Protein AF-B3JE08-F1 (afdb_monomer)

Structure (mmCIF, N/CA/C/O backbone):
data_AF-B3JE08-F1
#
_entry.id   AF-B3JE08-F1
#
loop_
_atom_site.group_PDB
_atom_site.id
_atom_site.type_symbol
_atom_site.label_atom_id
_atom_site.label_alt_id
_atom_site.label_comp_id
_atom_site.label_asym_id
_atom_site.label_entity_id
_atom_site.label_seq_id
_atom_site.pdbx_PDB_ins_code
_atom_site.Cartn_x
_atom_site.Cartn_y
_atom_site.Cartn_z
_atom_site.occupancy
_atom_site.B_iso_or_equiv
_atom_site.auth_seq_id
_atom_site.auth_comp_id
_atom_site.auth_asym_id
_atom_site.auth_atom_id
_atom_site.pdbx_PDB_model_num
ATOM 1 N N . MET A 1 1 ? 24.184 9.347 2.810 1.00 41.97 1 MET A N 1
ATOM 2 C CA . MET A 1 1 ? 23.285 8.239 2.435 1.00 41.97 1 MET A CA 1
ATOM 3 C C . MET A 1 1 ? 22.471 7.942 3.679 1.00 41.97 1 MET A C 1
ATOM 5 O O . MET A 1 1 ? 23.096 7.735 4.709 1.00 41.97 1 MET A O 1
ATOM 9 N N . ASP A 1 2 ? 21.144 8.067 3.636 1.00 42.28 2 ASP A N 1
ATOM 10 C CA . ASP A 1 2 ? 20.299 7.850 4.819 1.00 42.28 2 ASP A CA 1
ATOM 11 C C . ASP A 1 2 ? 19.953 6.361 4.929 1.00 42.28 2 ASP A C 1
ATOM 13 O O . ASP A 1 2 ? 19.146 5.825 4.166 1.00 42.28 2 ASP A O 1
ATOM 17 N N . THR A 1 3 ? 20.638 5.672 5.838 1.00 46.41 3 THR A N 1
ATOM 18 C CA . THR A 1 3 ? 20.451 4.247 6.131 1.00 46.41 3 THR A CA 1
ATOM 19 C C . THR A 1 3 ? 19.019 3.935 6.563 1.00 46.41 3 THR A C 1
ATOM 21 O O . THR A 1 3 ? 18.511 2.873 6.205 1.00 46.41 3 THR A O 1
ATOM 24 N N . GLY A 1 4 ? 18.327 4.880 7.212 1.00 44.69 4 GLY A N 1
ATOM 25 C CA . GLY A 1 4 ? 16.950 4.697 7.674 1.00 44.69 4 GLY A CA 1
ATOM 26 C C . GLY A 1 4 ? 15.935 4.551 6.538 1.00 44.69 4 GLY A C 1
ATOM 27 O O . GLY A 1 4 ? 14.997 3.762 6.627 1.00 44.69 4 GLY A O 1
ATOM 28 N N . PHE A 1 5 ? 16.131 5.249 5.418 1.00 45.28 5 PHE A N 1
ATOM 29 C CA . PHE A 1 5 ? 15.253 5.118 4.251 1.00 45.28 5 PHE A CA 1
ATOM 30 C C . PHE A 1 5 ? 15.488 3.793 3.506 1.00 45.28 5 PHE A C 1
ATOM 32 O O . PHE A 1 5 ? 14.533 3.126 3.103 1.00 45.28 5 PHE A O 1
ATOM 39 N N . ILE A 1 6 ? 16.747 3.353 3.394 1.00 47.94 6 ILE A N 1
ATOM 40 C CA . ILE A 1 6 ? 17.100 2.046 2.814 1.00 47.94 6 ILE A CA 1
ATOM 41 C C . ILE A 1 6 ? 16.519 0.906 3.659 1.00 47.94 6 ILE A C 1
ATOM 43 O O . ILE A 1 6 ? 15.912 -0.008 3.103 1.00 47.94 6 ILE A O 1
ATOM 47 N N . ASN A 1 7 ? 16.664 0.964 4.983 1.00 47.16 7 ASN A N 1
ATOM 48 C CA . ASN A 1 7 ? 16.146 -0.054 5.895 1.00 47.16 7 ASN A CA 1
ATOM 49 C C . ASN A 1 7 ? 14.619 -0.097 5.912 1.00 47.16 7 ASN A C 1
ATOM 51 O O . ASN A 1 7 ? 14.054 -1.187 5.893 1.00 47.16 7 ASN A O 1
ATOM 55 N N . ARG A 1 8 ? 13.934 1.053 5.843 1.00 52.28 8 ARG A N 1
ATOM 56 C CA . ARG A 1 8 ? 12.467 1.088 5.738 1.00 52.28 8 ARG A CA 1
ATOM 57 C C . ARG A 1 8 ? 11.973 0.488 4.434 1.00 52.28 8 ARG A C 1
ATOM 59 O O . ARG A 1 8 ? 11.095 -0.365 4.487 1.00 52.28 8 ARG A O 1
ATOM 66 N N . ILE A 1 9 ? 12.527 0.865 3.277 1.00 48.84 9 ILE A N 1
ATOM 67 C CA . ILE A 1 9 ? 12.059 0.265 2.020 1.00 48.84 9 ILE A CA 1
ATOM 68 C C . ILE A 1 9 ? 12.452 -1.215 1.941 1.00 48.84 9 ILE A C 1
ATOM 70 O O . ILE A 1 9 ? 11.643 -2.018 1.494 1.00 48.84 9 ILE A O 1
ATOM 74 N N . LYS A 1 10 ? 13.623 -1.625 2.450 1.00 47.03 10 LYS A N 1
ATOM 75 C CA . LYS A 1 10 ? 13.966 -3.053 2.581 1.00 47.03 10 LYS A CA 1
ATOM 76 C C . LYS A 1 10 ? 13.022 -3.790 3.530 1.00 47.03 10 LYS A C 1
ATOM 78 O O . LYS A 1 10 ? 12.635 -4.908 3.221 1.00 47.03 10 LYS A O 1
ATOM 83 N N . GLY A 1 11 ? 12.621 -3.174 4.640 1.00 49.12 11 GLY A N 1
ATOM 84 C CA . GLY A 1 11 ? 11.652 -3.715 5.592 1.00 49.12 11 GLY A CA 1
ATOM 85 C C . GLY A 1 11 ? 10.266 -3.870 4.972 1.00 49.12 11 GLY A C 1
ATOM 86 O O . GLY A 1 11 ? 9.673 -4.940 5.075 1.00 49.12 11 GLY A O 1
ATOM 87 N N . TYR A 1 12 ? 9.789 -2.858 4.241 1.00 49.38 12 TYR A N 1
ATOM 88 C CA . TYR A 1 12 ? 8.544 -2.936 3.477 1.00 49.38 12 TYR A CA 1
ATOM 89 C C . TYR A 1 12 ? 8.636 -3.974 2.360 1.00 49.38 12 TYR A C 1
ATOM 91 O O . TYR A 1 12 ? 7.750 -4.810 2.259 1.00 49.38 12 TYR A O 1
ATOM 99 N N . ALA A 1 13 ? 9.718 -3.996 1.579 1.00 47.34 13 ALA A N 1
ATOM 100 C CA . ALA A 1 13 ? 9.933 -4.975 0.519 1.00 47.34 13 ALA A CA 1
ATOM 101 C C . ALA A 1 13 ? 10.024 -6.406 1.071 1.00 47.34 13 ALA A C 1
ATOM 103 O O . ALA A 1 13 ? 9.422 -7.304 0.494 1.00 47.34 13 ALA A O 1
ATOM 104 N N . ALA A 1 14 ? 10.708 -6.629 2.197 1.00 43.19 14 ALA A N 1
ATOM 105 C CA . ALA A 1 14 ? 10.825 -7.934 2.847 1.00 43.19 14 ALA A CA 1
ATOM 106 C C . ALA A 1 14 ? 9.499 -8.395 3.469 1.00 43.19 14 ALA A C 1
ATOM 108 O O . ALA A 1 14 ? 9.119 -9.551 3.291 1.00 43.19 14 ALA A O 1
ATOM 109 N N . LEU A 1 15 ? 8.765 -7.498 4.137 1.00 41.91 15 LEU A N 1
ATOM 110 C CA . LEU A 1 15 ? 7.430 -7.780 4.668 1.00 41.91 15 LEU A CA 1
ATOM 111 C C . LEU A 1 15 ? 6.455 -8.105 3.529 1.00 41.91 15 LEU A C 1
ATOM 113 O O . LEU A 1 15 ? 5.719 -9.084 3.613 1.00 41.91 15 LEU A O 1
ATOM 117 N N . PHE A 1 16 ? 6.500 -7.348 2.431 1.00 47.03 16 PHE A N 1
ATOM 118 C CA . PHE A 1 16 ? 5.667 -7.599 1.258 1.00 47.03 16 PHE A CA 1
ATOM 119 C C . PHE A 1 16 ? 6.063 -8.915 0.578 1.00 47.03 16 PHE A C 1
ATOM 121 O O . PHE A 1 16 ? 5.202 -9.748 0.339 1.00 47.03 16 PHE A O 1
ATOM 128 N N . MET A 1 17 ? 7.354 -9.179 0.351 1.00 46.94 17 MET A N 1
ATOM 129 C CA . MET A 1 17 ? 7.841 -10.458 -0.192 1.00 46.94 17 MET A CA 1
ATOM 130 C C . MET A 1 17 ? 7.419 -11.658 0.676 1.00 46.94 17 MET A C 1
ATOM 132 O O . MET A 1 17 ? 7.023 -12.689 0.135 1.00 46.94 17 MET A O 1
ATOM 136 N N . ALA A 1 18 ? 7.447 -11.525 2.006 1.00 40.03 18 ALA A N 1
ATOM 137 C CA . ALA A 1 18 ? 7.040 -12.576 2.939 1.00 40.03 18 ALA A CA 1
ATOM 138 C C . ALA A 1 18 ? 5.517 -12.805 2.961 1.00 40.03 18 ALA A C 1
ATOM 140 O O . ALA A 1 18 ? 5.075 -13.954 2.961 1.00 40.03 18 ALA A O 1
ATOM 141 N N . VAL A 1 19 ? 4.710 -11.737 2.925 1.00 41.75 19 VAL A N 1
ATOM 142 C CA . VAL A 1 19 ? 3.241 -11.828 2.804 1.00 41.75 19 VAL A CA 1
ATOM 143 C C . VAL A 1 19 ? 2.843 -12.444 1.457 1.00 41.75 19 VAL A C 1
ATOM 145 O O . VAL A 1 19 ? 1.916 -13.249 1.395 1.00 41.75 19 VAL A O 1
ATOM 148 N N . MET A 1 20 ? 3.583 -12.131 0.392 1.00 46.81 20 MET A N 1
ATOM 149 C CA . MET A 1 20 ? 3.363 -12.659 -0.956 1.00 46.81 20 MET A CA 1
ATOM 150 C C . MET A 1 20 ? 3.728 -14.147 -1.091 1.00 46.81 20 MET A C 1
ATOM 152 O O . MET A 1 20 ? 3.051 -14.869 -1.815 1.00 46.81 20 MET A O 1
ATOM 156 N N . ALA A 1 21 ? 4.739 -14.638 -0.365 1.00 41.97 21 ALA A N 1
ATOM 157 C CA . ALA A 1 21 ? 5.125 -16.053 -0.383 1.00 41.97 21 ALA A CA 1
ATOM 158 C C . ALA A 1 21 ? 4.119 -16.987 0.327 1.00 41.97 21 ALA A C 1
ATOM 160 O O . ALA A 1 21 ? 4.154 -18.199 0.117 1.00 41.97 21 ALA A O 1
ATOM 161 N N . ALA A 1 22 ? 3.235 -16.449 1.176 1.00 37.19 22 ALA A N 1
ATOM 162 C CA . ALA A 1 22 ? 2.329 -17.234 2.018 1.00 37.19 22 ALA A CA 1
ATOM 163 C C . ALA A 1 22 ? 0.928 -17.475 1.415 1.00 37.19 22 ALA A C 1
ATOM 165 O O . ALA A 1 22 ? 0.146 -18.233 1.992 1.00 37.19 22 ALA A O 1
ATOM 166 N N . ILE A 1 23 ? 0.587 -16.858 0.277 1.00 44.25 23 ILE A N 1
ATOM 167 C CA . ILE A 1 23 ? -0.754 -16.955 -0.323 1.00 44.25 23 ILE A CA 1
ATOM 168 C C . ILE A 1 23 ? -0.728 -17.980 -1.465 1.00 44.25 23 ILE A C 1
ATOM 170 O O . ILE A 1 23 ? -0.099 -17.778 -2.499 1.00 44.25 23 ILE A O 1
ATOM 174 N N . LEU A 1 24 ? -1.398 -19.115 -1.241 1.00 37.28 24 LEU A N 1
ATOM 175 C CA . LEU A 1 24 ? -1.530 -20.218 -2.195 1.00 37.28 24 LEU A CA 1
ATOM 176 C C . LEU A 1 24 ? -2.220 -19.761 -3.491 1.00 37.28 24 LEU A C 1
ATOM 178 O O . LEU A 1 24 ? -3.353 -19.283 -3.471 1.00 37.28 24 LEU A O 1
ATOM 182 N N . LEU A 1 25 ? -1.516 -19.983 -4.603 1.00 41.94 25 LEU A N 1
ATOM 183 C CA . LEU A 1 25 ? -1.939 -19.805 -5.992 1.00 41.94 25 LEU A CA 1
ATOM 184 C C . LEU A 1 25 ? -3.244 -20.567 -6.270 1.00 41.94 25 LEU A C 1
ATOM 186 O O . LEU A 1 25 ? -3.251 -21.799 -6.328 1.00 41.94 25 LEU A O 1
ATOM 190 N N . VAL A 1 26 ? -4.341 -19.841 -6.479 1.00 41.31 26 VAL A N 1
ATOM 191 C CA . VAL A 1 26 ? -5.538 -20.392 -7.121 1.00 41.31 26 VAL A CA 1
ATOM 192 C C . VAL A 1 26 ? -5.689 -19.674 -8.459 1.00 41.31 26 VAL A C 1
ATOM 194 O O . VAL A 1 26 ? -6.020 -18.488 -8.454 1.00 41.31 26 VAL A O 1
ATOM 197 N N . PRO A 1 27 ? -5.450 -20.347 -9.598 1.00 39.16 27 PRO A N 1
ATOM 198 C CA . PRO A 1 27 ? -5.718 -19.747 -10.894 1.00 39.16 27 PRO A CA 1
ATOM 199 C C . PRO A 1 27 ? -7.226 -19.516 -11.009 1.00 39.16 27 PRO A C 1
ATOM 201 O O . PRO A 1 27 ? -8.023 -20.421 -10.750 1.00 39.16 27 PRO A O 1
ATOM 204 N N . VAL A 1 28 ? -7.629 -18.296 -11.359 1.00 45.69 28 VAL A N 1
ATOM 205 C CA . VAL A 1 28 ? -9.039 -17.961 -11.568 1.00 45.69 28 VAL A CA 1
ATOM 206 C C . VAL A 1 28 ? -9.283 -17.804 -13.062 1.00 45.69 28 VAL A C 1
ATOM 208 O O . VAL A 1 28 ? -8.874 -16.819 -13.669 1.00 45.69 28 VAL A O 1
ATOM 211 N N . ASP A 1 29 ? -9.979 -18.781 -13.640 1.00 37.22 29 ASP A N 1
ATOM 212 C CA . ASP A 1 29 ? -10.553 -18.670 -14.977 1.00 37.22 29 ASP A CA 1
ATOM 213 C C . ASP A 1 29 ? -11.632 -17.580 -15.000 1.00 37.22 29 ASP A C 1
ATOM 215 O O . ASP A 1 29 ? -12.558 -17.576 -14.185 1.00 37.22 29 ASP A O 1
ATOM 219 N N . GLY A 1 30 ? -11.541 -16.694 -15.991 1.00 42.38 30 GLY A N 1
ATOM 220 C CA . GLY A 1 30 ? -12.640 -15.827 -16.401 1.00 42.38 30 GLY A CA 1
ATOM 221 C C . GLY A 1 30 ? -12.895 -14.638 -15.481 1.00 42.38 30 GLY A C 1
ATOM 222 O O . GLY A 1 30 ? -13.898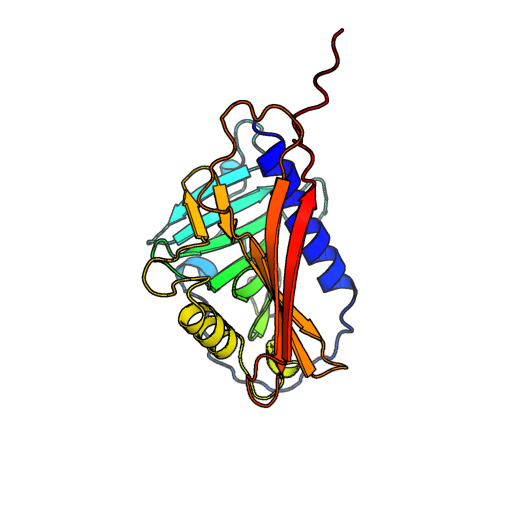 -14.600 -14.773 1.00 42.38 30 GLY A O 1
ATOM 223 N N . TYR A 1 31 ? -12.060 -13.606 -15.587 1.00 44.09 31 TYR A N 1
ATOM 224 C CA . TYR A 1 31 ? -12.486 -12.244 -15.281 1.00 44.09 31 TYR A CA 1
ATOM 225 C C . TYR A 1 31 ? -12.175 -11.312 -16.451 1.00 44.09 31 TYR A C 1
ATOM 227 O O . TYR A 1 31 ? -11.055 -11.222 -16.938 1.00 44.09 31 TYR A O 1
ATOM 235 N N . SER A 1 32 ? -13.221 -10.621 -16.892 1.00 49.91 32 SER A N 1
ATOM 236 C CA . SER A 1 32 ? -13.143 -9.338 -17.578 1.00 49.91 32 SER A CA 1
ATOM 237 C C . SER A 1 32 ? -13.222 -8.294 -16.470 1.00 49.91 32 SER A C 1
ATOM 239 O O . SER A 1 32 ? -14.311 -8.050 -15.948 1.00 49.91 32 SER A O 1
ATOM 241 N N . SER A 1 33 ? -12.101 -7.720 -16.051 1.00 40.03 33 SER A N 1
ATOM 242 C CA . SER A 1 33 ? -12.097 -6.664 -15.037 1.00 40.03 33 SER A CA 1
ATOM 243 C C . SER A 1 33 ? -11.287 -5.476 -15.528 1.00 40.03 33 SER A C 1
ATOM 245 O O . SER A 1 33 ? -10.085 -5.381 -15.289 1.00 40.03 33 SER A O 1
ATOM 247 N N . GLU A 1 34 ? -11.984 -4.563 -16.197 1.00 44.06 34 GLU A N 1
ATOM 248 C CA . GLU A 1 34 ? -11.566 -3.186 -16.463 1.00 44.06 34 GLU A CA 1
ATOM 249 C C . GLU A 1 34 ? -11.455 -2.408 -15.136 1.00 44.06 34 GLU A C 1
ATOM 251 O O . GLU A 1 34 ? -12.240 -1.508 -14.844 1.00 44.06 34 GLU A O 1
ATOM 256 N N . ARG A 1 35 ? -10.507 -2.769 -14.269 1.00 50.81 35 ARG A N 1
ATOM 257 C CA . ARG A 1 35 ? -9.913 -1.769 -13.382 1.00 50.81 35 ARG A CA 1
ATOM 258 C C . ARG A 1 35 ? -8.570 -1.431 -14.008 1.00 50.81 35 ARG A C 1
ATOM 260 O O . ARG A 1 35 ? -7.586 -2.131 -13.796 1.00 50.81 35 ARG A O 1
ATOM 267 N N . GLU A 1 36 ? -8.588 -0.413 -14.858 1.00 72.00 36 GLU A N 1
ATOM 268 C CA . GLU A 1 36 ? -7.388 0.107 -15.499 1.00 72.00 36 GLU A CA 1
ATOM 269 C C . GLU A 1 36 ? -6.522 0.753 -14.417 1.00 72.00 36 GLU A C 1
ATOM 271 O O . GLU A 1 36 ? -6.933 1.700 -13.739 1.00 72.00 36 GLU A O 1
ATOM 276 N N . TYR A 1 37 ? -5.333 0.192 -14.199 1.00 87.56 37 TYR A N 1
ATOM 277 C CA . TYR A 1 37 ? -4.294 0.924 -13.489 1.00 87.56 37 TYR A CA 1
ATOM 278 C C . TYR A 1 37 ? -3.998 2.226 -14.245 1.00 87.56 37 TYR A C 1
ATOM 280 O O . TYR A 1 37 ? -4.216 2.283 -15.453 1.00 87.56 37 TYR A O 1
ATOM 288 N N . PRO A 1 38 ? -3.477 3.265 -13.574 1.00 90.81 38 PRO A N 1
ATOM 289 C CA . PRO A 1 38 ? -3.164 4.519 -14.244 1.00 90.81 38 PRO A CA 1
ATOM 290 C C . PRO A 1 38 ? -2.221 4.307 -15.439 1.00 90.81 38 PRO A C 1
ATOM 292 O O . PRO A 1 38 ? -1.147 3.727 -15.266 1.00 90.81 38 PRO A O 1
ATOM 295 N N . ASP A 1 39 ? -2.586 4.834 -16.613 1.00 91.88 39 ASP A N 1
ATOM 296 C CA . ASP A 1 39 ? -1.805 4.705 -17.859 1.00 91.88 39 ASP A CA 1
ATOM 297 C C . ASP A 1 39 ? -0.351 5.142 -17.680 1.00 91.88 39 ASP A C 1
ATOM 299 O O . ASP A 1 39 ? 0.568 4.473 -18.137 1.00 91.88 39 ASP A O 1
ATOM 303 N N . VAL A 1 40 ? -0.114 6.211 -16.911 1.00 93.69 40 VAL A N 1
ATOM 304 C CA . VAL A 1 40 ? 1.241 6.670 -16.564 1.00 93.69 40 VAL A CA 1
ATOM 305 C C . VAL A 1 40 ? 2.105 5.557 -15.969 1.00 93.69 40 VAL A C 1
ATOM 307 O O . VAL A 1 40 ? 3.308 5.534 -16.213 1.00 93.69 40 VAL A O 1
ATOM 310 N N . ILE A 1 41 ? 1.530 4.630 -15.201 1.00 94.06 41 ILE A N 1
ATOM 311 C CA . ILE A 1 41 ? 2.257 3.502 -14.618 1.00 94.06 41 ILE A CA 1
ATOM 312 C C . ILE A 1 41 ? 2.442 2.401 -15.664 1.00 94.06 41 ILE A C 1
ATOM 314 O O . ILE A 1 41 ? 3.555 1.905 -15.818 1.00 94.06 41 ILE A O 1
ATOM 318 N N . LEU A 1 42 ? 1.383 2.053 -16.401 1.00 92.31 42 LEU A N 1
ATOM 319 C CA . LEU A 1 42 ? 1.408 0.995 -17.419 1.00 92.31 42 LEU A CA 1
ATOM 320 C C . LEU A 1 42 ? 2.365 1.309 -18.580 1.00 92.31 42 LEU A C 1
ATOM 322 O O . LEU A 1 42 ? 3.081 0.428 -19.053 1.00 92.31 42 LEU A O 1
ATOM 326 N N . ASP A 1 43 ? 2.429 2.574 -18.984 1.00 91.62 43 ASP A N 1
ATOM 327 C CA . ASP A 1 43 ? 3.262 3.064 -20.082 1.00 91.62 43 ASP A CA 1
ATOM 328 C C . ASP A 1 43 ? 4.689 3.416 -19.637 1.00 91.62 43 ASP A C 1
ATOM 330 O O . ASP A 1 43 ? 5.543 3.777 -20.456 1.00 91.62 43 ASP A O 1
ATOM 334 N N . THR A 1 44 ? 4.985 3.355 -18.335 1.00 94.25 44 THR A N 1
ATOM 335 C CA . THR A 1 44 ? 6.339 3.614 -17.846 1.00 94.25 44 THR A CA 1
ATOM 336 C C . THR A 1 44 ? 7.229 2.402 -18.066 1.00 94.25 44 THR A C 1
ATOM 338 O O . THR A 1 44 ? 7.056 1.350 -17.459 1.00 94.25 44 THR A O 1
ATOM 341 N N . ARG A 1 45 ? 8.255 2.598 -18.897 1.00 94.75 45 ARG A N 1
ATOM 342 C CA . ARG A 1 45 ? 9.422 1.726 -18.954 1.00 94.75 45 ARG A CA 1
ATOM 343 C C . ARG A 1 45 ? 10.523 2.307 -18.076 1.00 94.75 45 ARG A C 1
ATOM 345 O O . ARG A 1 45 ? 10.890 3.469 -18.246 1.00 94.75 45 ARG A O 1
ATOM 352 N N . LEU A 1 46 ? 11.019 1.513 -17.134 1.00 93.94 46 LEU A N 1
ATOM 353 C CA . LEU A 1 46 ? 12.109 1.911 -16.255 1.00 93.94 46 LEU A CA 1
ATOM 354 C C . LEU A 1 46 ? 13.447 1.634 -16.942 1.00 93.94 46 LEU A C 1
ATOM 356 O O . LEU A 1 46 ? 13.733 0.499 -17.307 1.00 93.94 46 LEU A O 1
ATOM 360 N N . GLU A 1 47 ? 14.272 2.660 -17.109 1.00 92.19 47 GLU A N 1
ATOM 361 C CA . GLU A 1 47 ? 15.613 2.508 -17.672 1.00 92.19 47 GLU A CA 1
ATOM 362 C C . GLU A 1 47 ? 16.635 2.272 -16.550 1.00 92.19 47 GLU A C 1
ATOM 364 O O . GLU A 1 47 ? 16.553 2.860 -15.471 1.00 92.19 47 GLU A O 1
ATOM 369 N N . ALA A 1 48 ? 17.614 1.396 -16.787 1.00 86.25 48 ALA A N 1
ATOM 370 C CA . ALA A 1 48 ? 18.573 0.982 -15.757 1.00 86.25 48 ALA A CA 1
ATOM 371 C C . ALA A 1 48 ? 19.488 2.119 -15.260 1.00 86.25 48 ALA A C 1
ATOM 373 O O . ALA A 1 48 ? 20.075 2.019 -14.180 1.00 86.25 48 ALA A O 1
ATOM 374 N N . ASP A 1 49 ? 19.632 3.189 -16.042 1.00 88.00 49 ASP A N 1
ATOM 375 C CA . ASP A 1 49 ? 20.419 4.379 -15.712 1.00 88.00 49 ASP A CA 1
ATOM 376 C C . ASP A 1 49 ? 19.739 5.291 -14.678 1.00 88.00 49 ASP A C 1
ATOM 378 O O . ASP A 1 49 ? 20.401 6.158 -14.097 1.00 88.00 49 ASP A O 1
ATOM 382 N N . VAL A 1 50 ? 18.463 5.046 -14.363 1.00 88.12 50 VAL A N 1
ATOM 383 C CA . VAL A 1 50 ? 17.742 5.754 -13.297 1.00 88.12 50 VAL A CA 1
ATOM 384 C C . VAL A 1 50 ? 18.400 5.557 -11.920 1.00 88.12 50 VAL A C 1
ATOM 386 O O . VAL A 1 50 ? 18.307 6.432 -11.063 1.00 88.12 50 VAL A O 1
ATOM 389 N N . PHE A 1 51 ? 19.127 4.449 -11.726 1.00 87.81 51 PHE A N 1
ATOM 390 C CA . PHE A 1 51 ? 19.882 4.112 -10.507 1.00 87.81 51 PHE A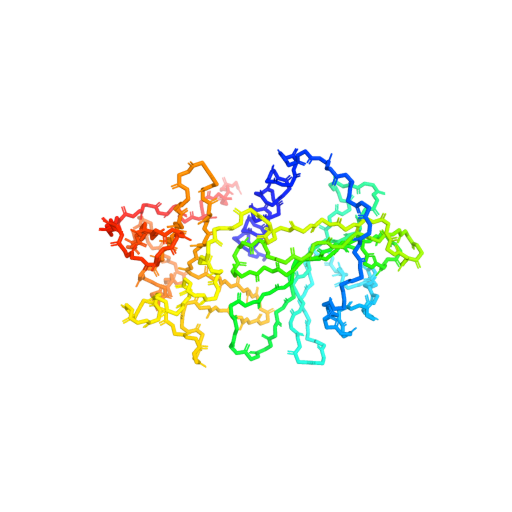 CA 1
ATOM 391 C C . PHE A 1 51 ? 21.377 4.487 -10.598 1.00 87.81 51 PHE A C 1
ATOM 393 O O . PHE A 1 51 ? 22.236 3.927 -9.913 1.00 87.81 51 PHE A O 1
ATOM 400 N N . SER A 1 52 ? 21.740 5.404 -11.499 1.00 74.44 52 SER A N 1
ATOM 401 C CA . SER A 1 52 ? 23.139 5.774 -11.743 1.00 74.44 52 SER A CA 1
ATOM 402 C C . SER A 1 52 ? 23.820 6.454 -10.541 1.00 74.44 52 SER A C 1
ATOM 404 O O . SER A 1 52 ? 23.196 6.922 -9.591 1.00 74.44 52 SER A O 1
ATOM 406 N N . GLY A 1 53 ? 25.158 6.473 -10.560 1.00 69.06 53 GLY A N 1
ATOM 407 C CA . GLY A 1 53 ? 25.965 7.101 -9.505 1.00 69.06 53 GLY A CA 1
ATOM 408 C C . GLY A 1 53 ? 26.143 6.261 -8.233 1.00 69.06 53 GLY A C 1
ATOM 409 O O . GLY A 1 53 ? 26.588 6.797 -7.222 1.00 69.06 53 GLY A O 1
ATOM 410 N N . GLY A 1 54 ? 25.823 4.961 -8.274 1.00 67.56 54 GLY A N 1
ATOM 411 C CA . GLY A 1 54 ? 25.939 4.054 -7.124 1.00 67.56 54 GLY A CA 1
ATOM 412 C C . GLY A 1 54 ? 24.777 4.153 -6.130 1.00 67.56 54 GLY A C 1
ATOM 413 O O . GLY A 1 54 ? 24.885 3.649 -5.014 1.00 67.56 54 GLY A O 1
ATOM 414 N N . SER A 1 55 ? 23.678 4.811 -6.514 1.00 78.19 55 SER A N 1
ATOM 415 C CA . SER A 1 55 ? 22.459 4.875 -5.709 1.00 78.19 55 SER A CA 1
ATOM 416 C C . SER A 1 55 ? 21.601 3.635 -5.946 1.00 78.19 55 SER A C 1
ATOM 418 O O . SER A 1 55 ? 21.213 3.361 -7.073 1.00 78.19 55 SER A O 1
ATOM 420 N N . LEU A 1 56 ? 21.218 2.932 -4.879 1.00 85.25 56 LEU A N 1
ATOM 421 C CA . LEU A 1 56 ? 20.235 1.837 -4.949 1.00 85.25 56 LEU A CA 1
ATOM 422 C C . LEU A 1 56 ? 18.788 2.339 -5.081 1.00 85.25 56 LEU A C 1
ATOM 424 O O . LEU A 1 56 ? 17.846 1.559 -4.975 1.00 85.25 56 LEU A O 1
ATOM 428 N N . GLN A 1 57 ? 18.597 3.650 -5.223 1.00 86.69 57 GLN A N 1
ATOM 429 C CA . GLN A 1 57 ? 17.298 4.298 -5.136 1.00 86.69 57 GLN A CA 1
ATOM 430 C C . GLN A 1 57 ? 17.148 5.356 -6.214 1.00 86.69 57 GLN A C 1
ATOM 432 O O . GLN A 1 57 ? 18.086 6.112 -6.487 1.00 86.69 57 GLN A O 1
ATOM 437 N N . ALA A 1 58 ? 15.939 5.444 -6.753 1.00 90.44 58 ALA A N 1
ATOM 438 C CA . ALA A 1 58 ? 15.530 6.492 -7.666 1.00 90.44 58 ALA A CA 1
ATOM 439 C C . ALA A 1 58 ? 14.191 7.071 -7.210 1.00 90.44 58 ALA A C 1
ATOM 441 O O . ALA A 1 58 ? 13.236 6.331 -6.970 1.00 90.44 58 ALA A O 1
ATOM 442 N N . VAL A 1 59 ? 14.129 8.399 -7.104 1.00 91.69 59 VAL A N 1
ATOM 443 C CA . VAL A 1 59 ? 12.893 9.132 -6.828 1.00 91.69 59 VAL A CA 1
ATOM 444 C C . VAL A 1 59 ? 12.683 10.157 -7.927 1.00 91.69 59 VAL A C 1
ATOM 446 O O . VAL A 1 59 ? 13.552 10.995 -8.165 1.00 91.69 59 VAL A O 1
ATOM 449 N N . PHE A 1 60 ? 11.548 10.083 -8.614 1.00 92.50 60 PHE A N 1
ATOM 450 C CA . PHE A 1 60 ? 11.225 11.004 -9.699 1.00 92.50 60 PHE A CA 1
ATOM 451 C C . PHE A 1 60 ? 9.719 11.219 -9.828 1.00 92.50 60 PHE A C 1
ATOM 453 O O . PHE A 1 60 ? 8.913 10.378 -9.432 1.00 92.50 60 PHE A O 1
ATOM 460 N N . GLU A 1 61 ? 9.350 12.366 -10.386 1.00 93.62 61 GLU A N 1
ATOM 461 C CA . GLU A 1 61 ? 7.969 12.702 -10.716 1.00 93.62 61 GLU A CA 1
ATOM 462 C C . GLU A 1 61 ? 7.710 12.432 -12.201 1.00 93.62 61 GLU A C 1
ATOM 464 O O . GLU A 1 61 ? 8.546 12.753 -13.050 1.00 93.62 61 GLU A O 1
ATOM 469 N N . LYS A 1 62 ? 6.538 11.884 -12.521 1.00 93.25 62 LYS A N 1
ATOM 470 C CA . LYS A 1 62 ? 6.037 11.765 -13.890 1.00 93.25 62 LYS A CA 1
ATOM 471 C C . LYS A 1 62 ? 4.520 11.945 -13.904 1.00 93.25 62 LYS A C 1
ATOM 473 O O . LYS A 1 62 ? 3.810 11.260 -13.176 1.00 93.25 62 LYS A O 1
ATOM 478 N N . ASP A 1 63 ? 4.038 12.890 -14.708 1.00 92.62 63 ASP A N 1
ATOM 479 C CA . ASP A 1 63 ? 2.614 13.179 -14.945 1.00 92.62 63 ASP A CA 1
ATOM 480 C C . ASP A 1 63 ? 1.751 13.299 -13.669 1.00 92.62 63 ASP A C 1
ATOM 482 O O . ASP A 1 63 ? 0.609 12.844 -13.621 1.00 92.62 63 ASP A O 1
ATOM 486 N N . GLY A 1 64 ? 2.294 13.918 -12.613 1.00 91.19 64 GLY A N 1
ATOM 487 C CA . GLY A 1 64 ? 1.597 14.110 -11.334 1.00 91.19 64 GLY A CA 1
ATOM 488 C C . GLY A 1 64 ? 1.692 12.934 -10.353 1.00 91.19 64 GLY A C 1
ATOM 489 O O . GLY A 1 64 ? 0.997 12.929 -9.331 1.00 91.19 64 GLY A O 1
ATOM 490 N N . TRP A 1 65 ? 2.551 11.954 -10.640 1.00 94.31 65 TRP A N 1
ATOM 491 C CA . TRP A 1 65 ? 2.823 10.790 -9.799 1.00 94.31 65 TRP A CA 1
ATOM 492 C C . TRP A 1 65 ? 4.282 10.760 -9.362 1.00 94.31 65 TRP A C 1
ATOM 494 O O . TRP A 1 65 ? 5.185 11.016 -10.154 1.00 94.31 65 TRP A O 1
ATOM 504 N N . MET A 1 66 ? 4.510 10.407 -8.101 1.00 94.12 66 MET A N 1
ATOM 505 C CA . MET A 1 66 ? 5.836 10.191 -7.534 1.00 94.12 66 MET A CA 1
ATOM 506 C C . MET A 1 66 ? 6.186 8.713 -7.568 1.00 94.12 66 MET A C 1
ATOM 508 O O . MET A 1 66 ? 5.444 7.888 -7.037 1.00 94.12 66 MET A O 1
ATOM 512 N N . PHE A 1 67 ? 7.337 8.403 -8.149 1.00 94.62 67 PHE A N 1
ATOM 513 C CA . PHE A 1 67 ? 7.911 7.070 -8.242 1.00 94.62 67 PHE A CA 1
ATOM 514 C C . PHE A 1 67 ? 9.029 6.952 -7.209 1.00 94.62 67 PHE A C 1
ATOM 516 O O . PHE A 1 67 ? 9.989 7.714 -7.263 1.00 94.62 67 PHE A O 1
ATOM 523 N N . TYR A 1 68 ? 8.916 5.993 -6.292 1.00 92.94 68 TYR A N 1
ATOM 524 C CA . TYR A 1 68 ? 9.946 5.630 -5.315 1.00 92.94 68 TYR A CA 1
ATOM 525 C C . TYR A 1 68 ? 10.439 4.222 -5.619 1.00 92.94 68 TYR A C 1
ATOM 527 O O . TYR A 1 68 ? 9.798 3.241 -5.239 1.00 92.94 68 TYR A O 1
ATOM 535 N N . MET A 1 69 ? 11.547 4.124 -6.345 1.00 93.44 69 MET A N 1
ATOM 536 C CA . MET A 1 69 ? 12.060 2.866 -6.879 1.00 93.44 69 MET A CA 1
ATOM 537 C C . MET A 1 69 ? 13.327 2.433 -6.145 1.00 93.44 69 MET A C 1
ATOM 539 O O . MET A 1 69 ? 14.178 3.258 -5.806 1.00 93.44 69 MET A O 1
ATOM 543 N N . LEU A 1 70 ? 13.461 1.126 -5.952 1.00 91.06 70 LEU A N 1
ATOM 544 C CA . LEU A 1 70 ? 14.674 0.464 -5.501 1.00 91.06 70 LEU A CA 1
ATOM 545 C C . LEU A 1 70 ? 15.248 -0.413 -6.598 1.00 91.06 70 LEU A C 1
ATOM 547 O O . LEU A 1 70 ? 14.514 -1.181 -7.217 1.00 91.06 70 LEU A O 1
ATOM 551 N N . ASP A 1 71 ? 16.566 -0.371 -6.728 1.00 90.69 71 ASP A N 1
ATOM 552 C CA . ASP A 1 71 ? 17.332 -1.391 -7.429 1.00 90.69 71 ASP A CA 1
ATOM 553 C C . ASP A 1 71 ? 17.372 -2.673 -6.586 1.00 90.69 71 ASP A C 1
ATOM 555 O O . ASP A 1 71 ? 17.759 -2.646 -5.412 1.00 90.69 71 ASP A O 1
ATOM 559 N N . ILE A 1 72 ? 16.945 -3.792 -7.173 1.00 88.31 72 ILE A N 1
ATOM 560 C CA . ILE A 1 72 ? 16.901 -5.105 -6.513 1.00 88.31 72 ILE A CA 1
ATOM 561 C C . ILE A 1 72 ? 17.691 -6.180 -7.263 1.00 88.31 72 ILE A C 1
ATOM 563 O O . ILE A 1 72 ? 17.540 -7.362 -6.956 1.00 88.31 72 ILE A O 1
ATOM 567 N N . ARG A 1 73 ? 18.565 -5.799 -8.202 1.00 87.81 73 ARG A N 1
ATOM 568 C CA . ARG A 1 73 ? 19.348 -6.748 -9.019 1.00 87.81 73 ARG A CA 1
ATOM 569 C C . ARG A 1 73 ? 20.284 -7.648 -8.207 1.00 87.81 73 ARG A C 1
ATOM 571 O O . ARG A 1 73 ? 20.615 -8.744 -8.642 1.00 87.81 73 ARG A O 1
ATOM 578 N N . ASP A 1 74 ? 20.667 -7.226 -7.004 1.00 83.94 74 ASP A N 1
ATOM 579 C CA . ASP A 1 74 ? 21.451 -8.055 -6.076 1.00 83.94 74 ASP A CA 1
ATOM 580 C C . ASP A 1 74 ? 20.604 -9.119 -5.347 1.00 83.94 74 ASP A C 1
ATOM 582 O O . ASP A 1 74 ? 21.148 -10.008 -4.691 1.00 83.94 74 ASP A O 1
ATOM 586 N N . LEU A 1 75 ? 19.272 -9.027 -5.423 1.00 80.75 75 LEU A N 1
ATOM 587 C CA . LEU A 1 75 ? 18.329 -9.904 -4.719 1.00 80.75 75 LEU A CA 1
ATOM 588 C C . LEU A 1 75 ? 17.661 -10.929 -5.645 1.00 80.75 75 LEU A C 1
ATOM 590 O O . LEU A 1 75 ? 17.125 -11.928 -5.166 1.00 80.75 75 LEU A O 1
ATOM 594 N N . THR A 1 76 ? 17.659 -10.683 -6.953 1.00 82.12 76 THR A N 1
ATOM 595 C CA . THR A 1 76 ? 17.012 -11.532 -7.957 1.00 82.12 76 THR A CA 1
ATOM 596 C C . THR A 1 76 ? 17.697 -11.389 -9.313 1.00 82.12 76 THR A C 1
ATOM 598 O O . THR A 1 76 ? 18.213 -10.334 -9.659 1.00 82.12 76 THR A O 1
ATOM 601 N N . ASP A 1 77 ? 17.688 -12.470 -10.087 1.00 83.69 77 ASP A N 1
ATOM 602 C CA . ASP A 1 77 ? 18.252 -12.569 -11.432 1.00 83.69 77 ASP A CA 1
ATOM 603 C C . ASP A 1 77 ? 17.294 -12.119 -12.548 1.00 83.69 77 ASP A C 1
ATOM 605 O O . ASP A 1 77 ? 17.701 -12.080 -13.707 1.00 83.69 77 ASP A O 1
ATOM 609 N N . ARG A 1 78 ? 16.031 -11.802 -12.226 1.00 87.12 78 ARG A N 1
ATOM 610 C CA . ARG A 1 78 ? 14.983 -11.505 -13.222 1.00 87.12 78 ARG A CA 1
ATOM 611 C C . ARG A 1 78 ? 14.432 -10.090 -13.160 1.00 87.12 78 ARG A C 1
ATOM 613 O O . ARG A 1 78 ? 14.079 -9.523 -14.191 1.00 87.12 78 ARG A O 1
ATOM 620 N N . GLU A 1 79 ? 14.302 -9.532 -11.962 1.00 91.94 79 GLU A N 1
ATOM 621 C CA . GLU A 1 79 ? 13.706 -8.210 -11.766 1.00 91.94 79 GLU A CA 1
ATOM 622 C C . GLU A 1 79 ? 14.797 -7.170 -11.510 1.00 91.94 79 GLU A C 1
ATOM 624 O O . GLU A 1 79 ? 15.718 -7.377 -10.723 1.00 91.94 79 GLU A O 1
ATOM 629 N N . MET A 1 80 ? 14.687 -6.025 -12.177 1.00 93.06 80 MET A N 1
ATOM 630 C CA . MET A 1 80 ? 15.598 -4.903 -11.973 1.00 93.06 80 MET A CA 1
ATOM 631 C C . MET A 1 80 ? 15.201 -4.080 -10.752 1.00 93.06 80 MET A C 1
ATOM 633 O O . MET A 1 80 ? 16.065 -3.621 -10.007 1.00 93.06 80 MET A O 1
ATOM 637 N N . ALA A 1 81 ? 13.901 -3.846 -10.576 1.00 93.88 81 ALA A N 1
ATOM 638 C CA . ALA A 1 81 ? 13.424 -2.887 -9.595 1.00 93.88 81 ALA A CA 1
ATOM 639 C C . ALA A 1 81 ? 12.084 -3.274 -8.986 1.00 93.88 81 ALA A C 1
ATOM 641 O O . ALA A 1 81 ? 11.248 -3.921 -9.614 1.00 93.88 81 ALA A O 1
ATOM 642 N N . CYS A 1 82 ? 11.851 -2.780 -7.776 1.00 93.56 82 CYS A N 1
ATOM 643 C CA . CYS A 1 82 ? 10.519 -2.691 -7.193 1.00 93.56 82 CYS A CA 1
ATOM 644 C C . CYS A 1 82 ? 10.322 -1.316 -6.568 1.00 93.56 82 CYS A C 1
ATOM 646 O O . CYS A 1 82 ? 11.290 -0.608 -6.290 1.00 93.56 82 CYS A O 1
ATOM 648 N N . GLY A 1 83 ? 9.077 -0.918 -6.346 1.00 92.38 83 GLY A N 1
ATOM 649 C CA . GLY A 1 83 ? 8.833 0.395 -5.783 1.00 92.38 83 GLY A CA 1
ATOM 650 C C . GLY A 1 83 ? 7.383 0.705 -5.503 1.00 92.38 83 GLY A C 1
ATOM 651 O O . GLY A 1 83 ? 6.488 -0.120 -5.678 1.00 92.38 83 GLY A O 1
ATOM 652 N N . HIS A 1 84 ? 7.188 1.940 -5.067 1.00 93.31 84 HIS A N 1
ATOM 653 C CA . HIS A 1 84 ? 5.898 2.505 -4.722 1.00 93.31 84 HIS A CA 1
ATOM 654 C C . HIS A 1 84 ? 5.631 3.730 -5.588 1.00 93.31 84 HIS A C 1
ATOM 656 O O . HIS A 1 84 ? 6.511 4.573 -5.768 1.00 93.31 84 HIS A O 1
ATOM 662 N N . ILE A 1 85 ? 4.420 3.825 -6.129 1.00 94.69 85 ILE A N 1
ATOM 663 C CA . ILE A 1 85 ? 3.984 4.948 -6.956 1.00 94.69 85 ILE A CA 1
ATOM 664 C C . ILE A 1 85 ? 2.765 5.586 -6.305 1.00 94.69 85 ILE A C 1
ATOM 666 O O . ILE A 1 85 ? 1.765 4.918 -6.036 1.00 94.69 85 ILE A O 1
ATOM 670 N N . LEU A 1 86 ? 2.854 6.885 -6.034 1.00 93.31 86 LEU A N 1
ATOM 671 C CA . LEU A 1 86 ? 1.834 7.634 -5.308 1.00 93.31 86 LEU A CA 1
ATOM 672 C C . LEU A 1 86 ? 1.386 8.850 -6.121 1.00 93.31 86 LEU A C 1
ATOM 674 O O . LEU A 1 86 ? 2.234 9.526 -6.703 1.00 93.31 86 LEU A O 1
ATOM 678 N N . PRO A 1 87 ? 0.087 9.192 -6.133 1.00 91.31 87 PRO A N 1
ATOM 679 C CA . PRO A 1 87 ? -0.346 10.456 -6.716 1.00 91.31 87 PRO A CA 1
ATOM 680 C C . PRO A 1 87 ? 0.182 11.616 -5.861 1.00 91.31 87 PRO A C 1
ATOM 682 O O . PRO A 1 87 ? 0.269 11.499 -4.638 1.00 91.31 87 PRO A O 1
ATOM 685 N N . LEU A 1 88 ? 0.506 12.763 -6.459 1.00 84.94 88 LEU A N 1
ATOM 686 C CA . LEU A 1 88 ? 0.888 13.948 -5.677 1.00 84.94 88 LEU A CA 1
ATOM 687 C C . LEU A 1 88 ? -0.272 14.480 -4.827 1.00 84.94 88 LEU A C 1
ATOM 689 O O . LEU A 1 88 ? -0.064 14.931 -3.699 1.00 84.94 88 LEU A O 1
ATOM 693 N N . ALA A 1 89 ? -1.500 14.382 -5.344 1.00 85.88 89 ALA A N 1
ATOM 694 C CA . ALA A 1 89 ? -2.699 14.714 -4.588 1.00 85.88 89 ALA A CA 1
ATOM 695 C C . ALA A 1 89 ? -2.820 13.828 -3.328 1.00 85.88 89 ALA A C 1
ATOM 697 O O . ALA A 1 89 ? -2.448 12.649 -3.374 1.00 85.88 89 ALA A O 1
ATOM 698 N N . PRO A 1 90 ? -3.334 14.361 -2.202 1.00 83.88 90 PRO A N 1
ATOM 699 C CA . PRO A 1 90 ? -3.587 13.565 -1.008 1.00 83.88 90 PRO A CA 1
ATOM 700 C C . PRO A 1 90 ? -4.445 12.337 -1.325 1.00 83.88 90 PRO A C 1
ATOM 702 O O . PRO A 1 90 ? -5.569 12.452 -1.807 1.00 83.88 90 PRO A O 1
ATOM 705 N N . SER A 1 91 ? -3.882 11.156 -1.080 1.00 87.69 91 SER A N 1
ATOM 706 C CA . SER A 1 91 ? -4.557 9.871 -1.234 1.00 87.69 91 SER A CA 1
ATOM 707 C C . SER A 1 91 ? -3.883 8.833 -0.351 1.00 87.69 91 SER A C 1
ATOM 709 O O . SER A 1 91 ? -2.655 8.812 -0.235 1.00 87.69 91 SER A O 1
ATOM 711 N N . TYR A 1 92 ? -4.685 7.955 0.246 1.00 90.00 92 TYR A N 1
ATOM 712 C CA . TYR A 1 92 ? -4.178 6.754 0.905 1.00 90.00 92 TYR A CA 1
ATOM 713 C C . TYR A 1 92 ? -3.986 5.583 -0.054 1.00 90.00 92 TYR A C 1
ATOM 715 O O . TYR A 1 92 ? -3.404 4.582 0.350 1.00 90.00 92 TYR A O 1
ATOM 723 N N . SER A 1 93 ? -4.408 5.710 -1.314 1.00 90.25 93 SER A N 1
ATOM 724 C CA . SER A 1 93 ? -4.055 4.746 -2.349 1.00 90.25 93 SER A CA 1
ATOM 725 C C . SER A 1 93 ? -2.638 4.995 -2.865 1.00 90.25 93 SER A C 1
ATOM 727 O O . SER A 1 93 ? -2.223 6.129 -3.123 1.00 90.25 93 SER A O 1
ATOM 729 N N . GLN A 1 94 ? -1.914 3.903 -3.057 1.00 92.25 94 GLN A N 1
ATOM 730 C CA . GLN A 1 94 ? -0.643 3.837 -3.759 1.00 92.25 94 GLN A CA 1
ATOM 731 C C . GLN A 1 94 ? -0.619 2.597 -4.652 1.00 92.25 94 GLN A C 1
ATOM 733 O O . GLN A 1 94 ? -1.472 1.722 -4.526 1.00 92.25 94 GLN A O 1
ATOM 738 N N . TYR A 1 95 ? 0.388 2.485 -5.505 1.00 94.38 95 TYR A N 1
ATOM 739 C CA . TYR A 1 95 ? 0.639 1.276 -6.279 1.00 94.38 95 TYR A CA 1
ATOM 740 C C . TYR A 1 95 ? 1.988 0.699 -5.898 1.00 94.38 95 TYR A C 1
ATOM 742 O O . TYR A 1 95 ? 2.994 1.405 -5.927 1.00 94.38 95 TYR A O 1
ATOM 750 N N . TYR A 1 96 ? 2.007 -0.582 -5.550 1.00 93.75 96 TYR A N 1
ATOM 751 C CA . TYR A 1 96 ? 3.250 -1.334 -5.480 1.00 93.75 96 TYR A CA 1
ATOM 752 C C . TYR A 1 96 ? 3.515 -1.959 -6.845 1.00 93.75 96 TYR A C 1
ATOM 754 O O . TYR A 1 96 ? 2.617 -2.556 -7.442 1.00 93.75 96 TYR A O 1
ATOM 762 N N . VAL A 1 97 ? 4.741 -1.800 -7.334 1.00 95.81 97 VAL A N 1
ATOM 763 C CA . VAL A 1 97 ? 5.151 -2.237 -8.669 1.00 95.81 97 VAL A CA 1
ATOM 764 C C . VAL A 1 97 ? 6.474 -2.980 -8.643 1.00 95.81 97 VAL A C 1
ATOM 766 O O . VAL A 1 97 ? 7.312 -2.780 -7.758 1.00 95.81 97 VAL A O 1
ATOM 769 N N . ARG A 1 98 ? 6.675 -3.807 -9.665 1.00 95.56 98 ARG A N 1
ATOM 770 C CA . ARG A 1 98 ? 7.940 -4.471 -9.971 1.00 95.56 98 ARG A CA 1
ATOM 771 C C . ARG A 1 98 ? 8.238 -4.387 -11.458 1.00 95.56 98 ARG A C 1
ATOM 773 O O . ARG A 1 98 ? 7.311 -4.298 -12.259 1.00 95.56 98 ARG A O 1
ATOM 780 N N . TYR A 1 99 ? 9.517 -4.409 -11.810 1.00 96.44 99 TYR A N 1
ATOM 781 C CA . TYR A 1 99 ? 9.990 -4.290 -13.183 1.00 96.44 99 TYR A CA 1
ATOM 782 C C . TYR A 1 99 ? 10.977 -5.404 -13.519 1.00 96.44 99 TYR A C 1
ATOM 784 O O . TYR A 1 99 ? 11.924 -5.652 -12.768 1.00 96.44 99 TYR A O 1
ATOM 792 N N . TRP A 1 100 ? 10.791 -6.014 -14.687 1.00 96.06 100 TRP A N 1
ATOM 793 C CA . TRP A 1 100 ? 11.764 -6.902 -15.316 1.00 96.06 100 TRP A CA 1
ATOM 794 C C . TRP A 1 100 ? 13.080 -6.173 -15.605 1.00 96.06 100 TRP A C 1
ATOM 796 O O . TRP A 1 100 ? 13.123 -4.943 -15.691 1.00 96.06 100 TRP A O 1
ATOM 806 N N . ASP A 1 101 ? 14.153 -6.936 -15.802 1.00 93.62 101 ASP A N 1
ATOM 807 C CA . ASP A 1 101 ? 15.472 -6.442 -16.222 1.00 93.62 101 ASP A CA 1
ATOM 808 C C . ASP A 1 101 ? 15.431 -5.544 -17.475 1.00 93.62 101 ASP A C 1
ATOM 810 O O . ASP A 1 101 ? 16.201 -4.593 -17.607 1.00 93.62 101 ASP A O 1
ATOM 814 N N . ASN A 1 102 ? 14.478 -5.805 -18.367 1.00 94.12 102 ASN A N 1
ATOM 815 C CA . ASN A 1 102 ? 14.260 -5.078 -19.606 1.00 94.12 102 ASN A CA 1
ATOM 816 C C . ASN A 1 102 ? 13.483 -3.757 -19.425 1.00 94.12 102 ASN A C 1
ATOM 818 O O . ASN A 1 102 ? 13.209 -3.071 -20.419 1.00 94.12 102 ASN A O 1
ATOM 822 N N . GLY A 1 103 ? 13.106 -3.413 -18.190 1.00 95.06 103 GLY A N 1
ATOM 823 C CA . GLY A 1 103 ? 12.421 -2.173 -17.836 1.00 95.06 103 GLY A CA 1
ATOM 824 C C . GLY A 1 103 ? 10.905 -2.205 -17.927 1.00 95.06 103 GLY A C 1
ATOM 825 O O . GLY A 1 103 ? 10.268 -1.206 -17.602 1.00 95.06 103 GLY A O 1
ATOM 826 N N . ARG A 1 104 ? 10.300 -3.308 -18.374 1.00 96.06 104 ARG A N 1
ATOM 827 C CA . ARG A 1 104 ? 8.839 -3.453 -18.404 1.00 96.06 104 ARG A CA 1
ATOM 828 C C . ARG A 1 104 ? 8.306 -3.859 -17.040 1.00 96.06 104 ARG A C 1
ATOM 830 O O . ARG A 1 104 ? 8.989 -4.531 -16.274 1.00 96.06 104 ARG A O 1
ATOM 837 N N . LEU A 1 105 ? 7.070 -3.464 -16.764 1.00 96.31 105 LEU A N 1
ATOM 838 C CA . LEU A 1 105 ? 6.343 -3.852 -15.563 1.00 96.31 105 LEU A CA 1
ATOM 839 C C . LEU A 1 105 ? 6.229 -5.385 -15.498 1.00 96.31 105 LEU A C 1
ATOM 841 O O . LEU A 1 105 ? 5.821 -6.005 -16.475 1.00 96.31 105 LEU A O 1
ATOM 845 N N . SER A 1 106 ? 6.602 -5.983 -14.369 1.00 95.69 106 SER A N 1
ATOM 846 C CA . SER A 1 106 ? 6.417 -7.412 -14.079 1.00 95.69 106 SER A CA 1
ATOM 847 C C . SER A 1 106 ? 5.203 -7.653 -13.192 1.00 95.69 106 SER A C 1
ATOM 849 O O . SER A 1 106 ? 4.528 -8.673 -13.320 1.00 95.69 106 SER A O 1
ATOM 851 N N . MET A 1 107 ? 4.895 -6.703 -12.307 1.00 95.00 107 MET A N 1
ATOM 852 C CA . MET A 1 107 ? 3.756 -6.780 -11.404 1.00 95.00 107 MET A CA 1
ATOM 853 C C . MET A 1 107 ? 3.271 -5.394 -10.994 1.00 95.00 107 MET A C 1
ATOM 855 O O . MET A 1 107 ? 4.067 -4.467 -10.836 1.00 95.00 107 MET A O 1
ATOM 859 N N . ILE A 1 108 ? 1.966 -5.281 -10.766 1.00 95.69 108 ILE A N 1
ATOM 860 C CA . ILE A 1 108 ? 1.330 -4.123 -10.140 1.00 95.69 108 ILE A CA 1
ATOM 861 C C . ILE A 1 108 ? 0.159 -4.547 -9.258 1.00 95.69 108 ILE A C 1
ATOM 863 O O . ILE A 1 108 ? -0.596 -5.465 -9.584 1.00 95.69 108 ILE A O 1
ATOM 867 N N . VAL A 1 109 ? -0.009 -3.849 -8.139 1.00 93.38 109 VAL A N 1
ATOM 868 C CA . VAL A 1 109 ? -1.186 -3.955 -7.275 1.00 93.38 109 VAL A CA 1
ATOM 869 C C . VAL A 1 109 ? -1.478 -2.603 -6.628 1.00 93.38 109 VAL A C 1
ATOM 871 O O . VAL A 1 109 ? -0.559 -1.873 -6.253 1.00 93.38 109 VAL A O 1
ATOM 874 N N . GLU A 1 110 ? -2.760 -2.256 -6.514 1.00 93.00 110 GLU A N 1
ATOM 875 C CA . GLU A 1 110 ? -3.191 -1.107 -5.715 1.00 93.00 110 GLU A CA 1
ATOM 876 C C . GLU A 1 110 ? -3.084 -1.468 -4.230 1.00 93.00 110 GLU A C 1
ATOM 878 O O . GLU A 1 110 ? -3.494 -2.549 -3.809 1.00 93.00 110 GLU A O 1
ATOM 883 N N . CYS A 1 111 ? -2.575 -0.554 -3.414 1.00 91.00 111 CYS A N 1
ATOM 884 C CA . CYS A 1 111 ? -2.591 -0.679 -1.968 1.00 91.00 111 CYS A CA 1
ATOM 885 C C . CYS A 1 111 ? -3.284 0.525 -1.340 1.00 91.00 111 CYS A C 1
ATOM 887 O O . CYS A 1 111 ? -3.039 1.661 -1.738 1.00 91.00 111 CYS A O 1
ATOM 889 N N . VAL A 1 112 ? -4.082 0.285 -0.302 1.00 89.94 112 VAL A N 1
ATOM 890 C CA . VAL A 1 112 ? -4.535 1.332 0.618 1.00 89.94 112 VAL A CA 1
ATOM 891 C C . VAL A 1 112 ? -3.588 1.325 1.812 1.00 89.94 112 VAL A C 1
ATOM 893 O O . VAL A 1 112 ? -3.557 0.362 2.579 1.00 89.94 112 VAL A O 1
ATOM 896 N N . ALA A 1 113 ? -2.772 2.372 1.936 1.00 85.94 113 ALA A N 1
ATOM 897 C CA . ALA A 1 113 ? -1.570 2.381 2.765 1.00 85.94 113 ALA A CA 1
ATOM 898 C C . ALA A 1 113 ? -0.692 1.148 2.469 1.00 85.94 113 ALA A C 1
ATOM 900 O O . ALA A 1 113 ? -0.206 0.985 1.349 1.00 85.94 113 ALA A O 1
ATOM 901 N N . ASN A 1 114 ? -0.492 0.263 3.444 1.00 85.38 114 ASN A N 1
ATOM 902 C CA . ASN A 1 114 ? 0.280 -0.976 3.305 1.00 85.38 114 ASN A CA 1
ATOM 903 C C . ASN A 1 114 ? -0.523 -2.154 2.722 1.00 85.38 114 ASN A C 1
ATOM 905 O O . ASN A 1 114 ? 0.078 -3.165 2.367 1.00 85.38 114 ASN A O 1
ATOM 909 N N . LEU A 1 115 ? -1.853 -2.071 2.671 1.00 88.69 115 LEU A N 1
ATOM 910 C CA . LEU A 1 115 ? -2.712 -3.221 2.401 1.00 88.69 115 LEU A CA 1
ATOM 911 C C . LEU A 1 115 ? -2.996 -3.373 0.900 1.00 88.69 115 LEU A C 1
ATOM 913 O O . LEU A 1 115 ? -3.625 -2.476 0.343 1.00 88.69 115 LEU A O 1
ATOM 917 N N . PRO A 1 116 ? -2.640 -4.503 0.257 1.00 89.38 116 PRO A N 1
ATOM 918 C CA . PRO A 1 116 ? -3.046 -4.787 -1.118 1.00 89.38 116 PRO A CA 1
ATOM 919 C C . PRO A 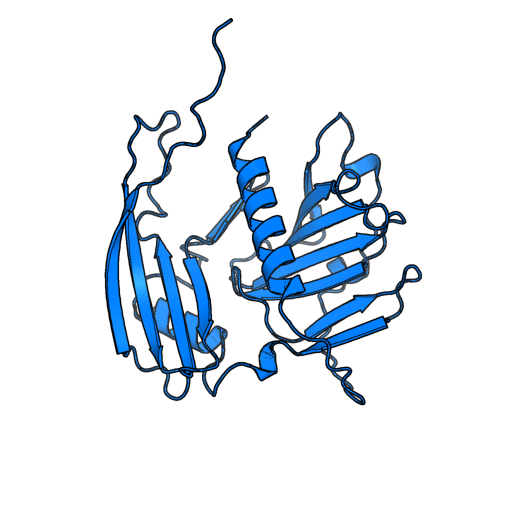1 116 ? -4.567 -4.896 -1.240 1.00 89.38 116 PRO A C 1
ATOM 921 O O . PRO A 1 116 ? -5.213 -5.597 -0.450 1.00 89.38 116 PRO A O 1
ATOM 924 N N . VAL A 1 117 ? -5.128 -4.232 -2.247 1.00 88.00 117 VAL A N 1
ATOM 925 C CA . VAL A 1 117 ? -6.562 -4.196 -2.540 1.00 88.00 117 VAL A CA 1
ATOM 926 C C . VAL A 1 117 ? -6.817 -4.420 -4.028 1.00 88.00 117 VAL A C 1
ATOM 928 O O . VAL A 1 117 ? -5.983 -4.126 -4.879 1.00 88.00 117 VAL A O 1
ATOM 931 N N . GLY A 1 118 ? -8.010 -4.917 -4.349 1.00 87.44 118 GLY A N 1
ATOM 932 C CA . GLY A 1 118 ? -8.409 -5.130 -5.737 1.00 87.44 118 GLY A CA 1
ATOM 933 C C . GLY A 1 118 ? -7.583 -6.218 -6.414 1.00 87.44 118 GLY A C 1
ATOM 934 O O . GLY A 1 118 ? -7.282 -7.243 -5.810 1.00 87.44 118 GLY A O 1
ATOM 935 N N . ILE A 1 119 ? -7.253 -6.004 -7.682 1.00 89.81 119 ILE A N 1
ATOM 936 C CA . ILE A 1 119 ? -6.559 -6.994 -8.501 1.00 89.81 119 ILE A CA 1
ATOM 937 C C . ILE A 1 119 ? -5.065 -6.705 -8.448 1.00 89.81 119 ILE A C 1
ATOM 939 O O . ILE A 1 119 ? -4.639 -5.556 -8.555 1.00 89.81 119 ILE A O 1
ATOM 943 N N . GLN A 1 120 ? -4.275 -7.755 -8.285 1.00 91.44 120 GLN A N 1
ATOM 944 C CA . GLN A 1 120 ? -2.863 -7.774 -8.610 1.00 91.44 120 GLN A CA 1
ATOM 945 C C . GLN A 1 120 ? -2.707 -8.389 -9.990 1.00 91.44 120 GLN A C 1
ATOM 947 O O . GLN A 1 120 ? -3.263 -9.453 -10.257 1.00 91.44 120 GLN A O 1
ATOM 952 N N . THR A 1 121 ? -1.941 -7.729 -10.844 1.00 92.19 121 THR A N 1
ATOM 953 C CA . THR A 1 121 ? -1.689 -8.187 -12.206 1.00 92.19 121 THR A CA 1
ATOM 954 C C . THR A 1 121 ? -0.207 -8.447 -12.381 1.00 92.19 121 THR A C 1
ATOM 956 O O . THR A 1 121 ? 0.617 -7.594 -12.048 1.00 92.19 121 THR A O 1
ATOM 959 N N . PHE A 1 122 ? 0.115 -9.622 -12.906 1.00 93.12 122 PHE A N 1
ATOM 960 C CA . PHE A 1 122 ? 1.451 -10.010 -13.326 1.00 93.12 122 PHE A CA 1
ATOM 961 C C . PHE A 1 122 ? 1.535 -9.958 -14.846 1.00 93.12 122 PHE A C 1
ATOM 963 O O . PHE A 1 122 ? 0.576 -10.296 -15.546 1.00 93.12 122 PHE A O 1
ATOM 970 N N . PHE A 1 123 ? 2.694 -9.557 -15.34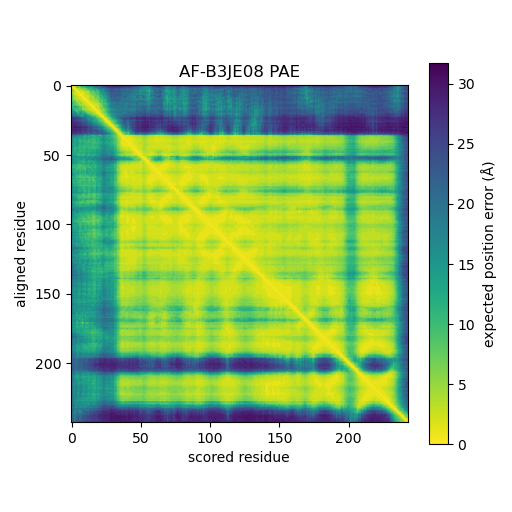9 1.00 92.88 123 PHE A N 1
ATOM 971 C CA . PHE A 1 123 ? 2.973 -9.472 -16.774 1.00 92.88 123 PHE A CA 1
ATOM 972 C C . PHE A 1 123 ? 4.169 -10.344 -17.132 1.00 92.88 123 PHE A C 1
ATOM 974 O O . PHE A 1 123 ? 5.108 -10.481 -16.351 1.00 92.88 123 PHE A O 1
ATOM 981 N N . ASP A 1 124 ? 4.158 -10.924 -18.326 1.00 92.75 124 ASP A N 1
ATOM 982 C CA . ASP A 1 124 ? 5.344 -11.545 -18.906 1.00 92.75 124 ASP A CA 1
ATOM 983 C C . ASP A 1 124 ? 6.392 -10.487 -19.315 1.00 92.75 124 ASP A C 1
ATOM 985 O O . ASP A 1 124 ? 6.137 -9.280 -19.304 1.00 92.75 124 ASP A O 1
ATOM 989 N N . GLU A 1 125 ? 7.590 -10.928 -19.704 1.00 93.50 125 GLU A N 1
ATOM 990 C CA . GLU A 1 125 ? 8.669 -10.029 -20.147 1.00 93.50 125 GLU A CA 1
ATOM 991 C C . GLU A 1 125 ? 8.323 -9.223 -21.413 1.00 93.50 125 GLU A C 1
ATOM 993 O O . GLU A 1 125 ? 9.000 -8.240 -21.717 1.00 93.50 125 GLU A O 1
ATOM 998 N N . ASN A 1 126 ? 7.277 -9.601 -22.157 1.00 93.00 126 ASN A N 1
ATOM 999 C CA . ASN A 1 126 ? 6.798 -8.866 -23.327 1.00 93.00 126 ASN A CA 1
ATOM 1000 C C . ASN A 1 126 ? 5.751 -7.799 -22.959 1.00 93.00 126 ASN A C 1
ATOM 1002 O O . ASN A 1 126 ? 5.421 -6.964 -23.804 1.00 93.00 126 ASN A O 1
ATOM 1006 N N . GLY A 1 127 ? 5.271 -7.789 -21.712 1.00 90.12 127 GLY A N 1
ATOM 1007 C CA . GLY A 1 127 ? 4.231 -6.893 -21.212 1.00 90.12 127 GLY A CA 1
ATOM 1008 C C . GLY A 1 127 ? 2.804 -7.421 -21.382 1.00 90.12 127 GLY A C 1
ATOM 1009 O O . GLY A 1 127 ? 1.861 -6.651 -21.221 1.00 90.12 127 GLY A O 1
ATOM 1010 N N . ASN A 1 128 ? 2.610 -8.702 -21.710 1.00 91.44 128 ASN A N 1
ATOM 1011 C CA . ASN A 1 128 ? 1.277 -9.309 -21.723 1.00 91.44 128 ASN A CA 1
ATOM 1012 C C . ASN A 1 128 ? 0.896 -9.759 -20.315 1.00 91.44 128 ASN A C 1
ATOM 1014 O O . ASN A 1 128 ? 1.746 -10.256 -19.582 1.00 91.44 128 ASN A O 1
ATOM 1018 N N . ILE A 1 129 ? -0.384 -9.665 -19.958 1.00 91.81 129 ILE A N 1
ATOM 1019 C CA . ILE A 1 129 ? -0.886 -10.198 -18.685 1.00 91.81 129 ILE A CA 1
ATOM 1020 C C . ILE A 1 129 ? -0.651 -11.713 -18.647 1.00 91.81 129 ILE A C 1
ATOM 1022 O O . ILE A 1 129 ? -1.141 -12.442 -19.510 1.00 91.81 129 ILE A O 1
ATOM 1026 N N . SER A 1 130 ? 0.091 -12.174 -17.643 1.00 89.94 130 SER A N 1
ATOM 1027 C CA . SER A 1 130 ? 0.382 -13.589 -17.408 1.00 89.94 130 SER A CA 1
ATOM 1028 C C . SER A 1 130 ? -0.521 -14.190 -16.331 1.00 89.94 130 SER A C 1
ATOM 1030 O O . SER A 1 130 ? -0.935 -15.341 -16.454 1.00 89.94 130 SER A O 1
ATOM 1032 N N . GLU A 1 131 ? -0.860 -13.411 -15.302 1.00 90.06 131 GLU A N 1
ATOM 1033 C CA . GLU A 1 131 ? -1.689 -13.841 -14.175 1.00 90.06 131 GLU A CA 1
ATOM 1034 C C . GLU A 1 131 ? -2.407 -12.648 -13.531 1.00 90.06 131 GLU A C 1
ATOM 1036 O O . GLU A 1 131 ? -1.901 -11.523 -13.527 1.00 90.06 131 GLU A O 1
ATOM 1041 N N . GLN A 1 132 ? -3.585 -12.900 -12.956 1.00 89.38 132 GLN A N 1
ATOM 1042 C CA . GLN A 1 132 ? -4.295 -11.944 -12.110 1.00 89.38 132 GLN A CA 1
ATOM 1043 C C . GLN A 1 132 ? -4.823 -12.613 -10.842 1.00 89.38 132 GLN A C 1
ATOM 1045 O O . GLN A 1 132 ? -5.411 -13.693 -10.894 1.00 89.38 132 GLN A O 1
ATOM 1050 N N . VAL A 1 133 ? -4.660 -11.932 -9.708 1.00 87.31 133 VAL A N 1
ATOM 1051 C CA . VAL A 1 133 ? -5.121 -12.382 -8.389 1.00 87.31 133 VAL A CA 1
ATOM 1052 C C . VAL A 1 133 ? -5.975 -11.289 -7.758 1.00 87.31 133 VAL A C 1
ATOM 1054 O O . VAL A 1 133 ? -5.538 -10.152 -7.614 1.00 87.31 133 VAL A O 1
ATOM 1057 N N . ASP A 1 134 ? -7.202 -11.621 -7.361 1.00 87.56 134 ASP A N 1
ATOM 1058 C CA . ASP A 1 134 ? -8.124 -10.669 -6.735 1.00 87.56 134 ASP A CA 1
ATOM 1059 C C . AS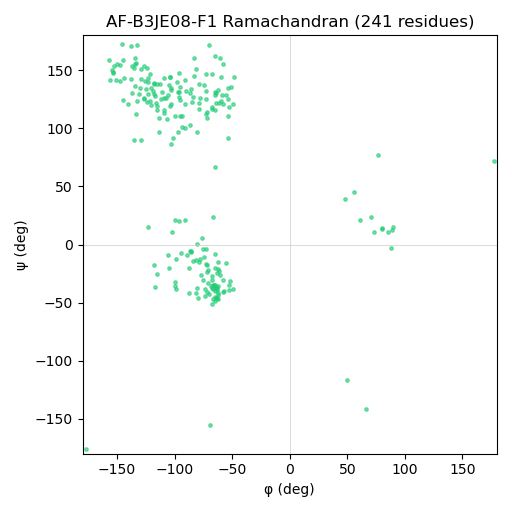P A 1 134 ? -8.020 -10.713 -5.202 1.00 87.56 134 ASP A C 1
ATOM 1061 O O . ASP A 1 134 ? -8.587 -11.588 -4.541 1.00 87.56 134 ASP A O 1
ATOM 1065 N N . TYR A 1 135 ? -7.315 -9.729 -4.641 1.00 82.44 135 TYR A N 1
ATOM 1066 C CA . TYR A 1 135 ? -7.138 -9.516 -3.205 1.00 82.44 135 TYR A CA 1
ATOM 1067 C C . TYR A 1 135 ? -8.391 -9.000 -2.509 1.00 82.44 135 TYR A C 1
ATOM 1069 O O . TYR A 1 135 ? -8.461 -9.074 -1.282 1.00 82.44 135 TYR A O 1
ATOM 1077 N N . SER A 1 136 ? -9.379 -8.480 -3.241 1.00 80.19 136 SER A N 1
ATOM 1078 C CA . SER A 1 136 ? -10.597 -7.956 -2.622 1.00 80.19 136 SER A CA 1
ATOM 1079 C C . SER A 1 136 ? -11.505 -9.057 -2.074 1.00 80.19 136 SER A C 1
ATOM 1081 O O . SER A 1 136 ? -12.243 -8.824 -1.120 1.00 80.19 136 SER A O 1
ATOM 1083 N N . LYS A 1 137 ? -11.386 -10.284 -2.602 1.00 84.44 137 LYS A N 1
ATOM 1084 C CA . LYS A 1 137 ? -12.219 -11.438 -2.227 1.00 84.44 137 LYS A CA 1
ATOM 1085 C C . LYS A 1 137 ? -12.096 -11.865 -0.768 1.00 84.44 137 LYS A C 1
ATOM 1087 O O . LYS A 1 137 ? -12.980 -12.561 -0.278 1.00 84.44 137 LYS A O 1
ATOM 1092 N N . LYS A 1 138 ? -11.007 -11.495 -0.089 1.00 84.25 138 LYS A N 1
ATOM 1093 C CA . LYS A 1 138 ? -10.808 -11.845 1.324 1.00 84.25 138 LYS A CA 1
ATOM 1094 C C . LYS A 1 138 ? -11.630 -10.965 2.263 1.00 84.25 138 LYS A C 1
ATOM 1096 O O . LYS A 1 138 ? -11.940 -11.405 3.362 1.00 84.25 138 LYS A O 1
ATOM 1101 N N . PHE A 1 139 ? -11.961 -9.740 1.855 1.00 86.81 139 PHE A N 1
ATOM 1102 C CA . PHE A 1 139 ? -12.623 -8.778 2.729 1.00 86.81 139 PHE A CA 1
ATOM 1103 C C . PHE A 1 139 ? -14.087 -9.157 2.979 1.00 86.81 139 PHE A C 1
ATOM 1105 O O . PHE A 1 139 ? -14.758 -9.712 2.108 1.00 86.81 139 PHE A O 1
ATOM 1112 N N . GLY A 1 140 ? -14.578 -8.842 4.180 1.00 82.31 140 GLY A N 1
ATOM 1113 C CA . GLY A 1 140 ? -15.995 -8.916 4.528 1.00 82.31 140 GLY A CA 1
ATOM 1114 C C . GLY A 1 140 ? -16.825 -7.849 3.805 1.00 82.31 140 GLY A C 1
ATOM 1115 O O . GLY A 1 140 ? -16.453 -7.338 2.750 1.00 82.31 140 GLY A O 1
ATOM 1116 N N . LYS A 1 141 ? -17.972 -7.468 4.378 1.00 91.94 141 LYS A N 1
ATOM 1117 C CA . LYS A 1 141 ? -18.814 -6.410 3.791 1.00 91.94 141 LYS A CA 1
ATOM 1118 C C . LYS A 1 141 ? -18.173 -5.028 3.832 1.00 91.94 141 LYS A C 1
ATOM 1120 O O . LYS A 1 141 ? -18.465 -4.208 2.967 1.00 91.94 141 LYS A O 1
ATOM 1125 N N . MET A 1 142 ? -17.345 -4.768 4.838 1.00 94.44 142 MET A N 1
ATOM 1126 C CA . MET A 1 142 ? -16.642 -3.501 4.987 1.00 94.44 142 MET A CA 1
ATOM 1127 C C . MET A 1 142 ? -15.430 -3.463 4.058 1.00 94.44 142 MET A C 1
ATOM 1129 O O . MET A 1 142 ? -14.539 -4.308 4.160 1.00 94.44 142 MET A O 1
ATOM 1133 N N . SER A 1 143 ? -15.384 -2.465 3.176 1.00 92.50 143 SER A N 1
ATOM 1134 C CA . SER A 1 143 ? -14.248 -2.229 2.286 1.00 92.50 143 SER A CA 1
ATOM 1135 C C . SER A 1 143 ? -13.138 -1.428 2.987 1.00 92.50 143 SER A C 1
ATOM 1137 O O . SER A 1 143 ? -13.420 -0.697 3.941 1.00 92.50 143 SER A O 1
ATOM 1139 N N . PRO A 1 144 ? -11.887 -1.464 2.484 1.00 92.50 144 PRO A N 1
ATOM 1140 C CA . PRO A 1 144 ? -10.817 -0.584 2.964 1.00 92.50 144 PRO A CA 1
ATOM 1141 C C . PRO A 1 144 ? -11.228 0.895 3.030 1.00 92.50 144 PRO A C 1
ATOM 1143 O O . PRO A 1 144 ? -10.885 1.596 3.979 1.00 92.50 144 PRO A O 1
ATOM 1146 N N . GLN A 1 145 ? -12.004 1.368 2.049 1.00 92.44 145 GLN A N 1
ATOM 1147 C CA . GLN A 1 145 ? -12.462 2.755 2.000 1.00 92.44 145 GLN A CA 1
ATOM 1148 C C . GLN A 1 145 ? -13.453 3.074 3.125 1.00 92.44 145 GLN A C 1
ATOM 1150 O O . GLN A 1 145 ? -13.386 4.153 3.714 1.00 92.44 145 GLN A O 1
ATOM 1155 N N . ASP A 1 146 ? -14.334 2.132 3.468 1.00 95.31 146 ASP A N 1
ATOM 1156 C CA . ASP A 1 146 ? -15.255 2.306 4.590 1.00 95.31 146 ASP A CA 1
ATOM 1157 C C . ASP A 1 146 ? -14.498 2.398 5.921 1.00 95.31 146 ASP A C 1
ATOM 1159 O O . ASP A 1 146 ? -14.859 3.201 6.787 1.00 95.31 146 ASP A O 1
ATOM 1163 N N . ILE A 1 147 ? -13.418 1.618 6.069 1.00 95.88 147 ILE A N 1
ATOM 1164 C CA . ILE A 1 147 ? -12.527 1.689 7.232 1.00 95.88 147 ILE A CA 1
ATOM 1165 C C . ILE A 1 147 ? -11.862 3.060 7.320 1.00 95.88 147 ILE A C 1
ATOM 1167 O O . ILE A 1 147 ? -11.918 3.686 8.378 1.00 95.88 147 ILE A O 1
ATOM 1171 N N . LEU A 1 148 ? -11.323 3.592 6.218 1.00 94.69 148 LEU A N 1
ATOM 1172 C CA . LEU A 1 148 ? -10.782 4.954 6.209 1.00 94.69 148 LEU A CA 1
ATOM 1173 C C . LEU A 1 148 ? -11.838 5.997 6.613 1.00 94.69 148 LEU A C 1
ATOM 1175 O O . LEU A 1 148 ? -11.549 6.893 7.403 1.00 94.69 148 LEU A O 1
ATOM 1179 N N . SER A 1 149 ? -13.084 5.863 6.150 1.00 95.88 149 SER A N 1
ATOM 1180 C CA . SER A 1 149 ? -14.177 6.755 6.556 1.00 95.88 149 SER A CA 1
ATOM 1181 C C . SER A 1 149 ? -14.581 6.606 8.030 1.00 95.88 149 SER A C 1
ATOM 1183 O O . SER A 1 149 ? -15.095 7.554 8.626 1.00 95.88 149 SER A O 1
ATOM 1185 N N . ILE A 1 150 ? -14.393 5.440 8.659 1.00 96.44 150 ILE A N 1
ATOM 1186 C CA . ILE A 1 150 ? -14.524 5.290 10.121 1.00 96.44 150 ILE A CA 1
ATOM 1187 C C . ILE A 1 150 ? -13.403 6.064 10.818 1.00 96.44 150 ILE A C 1
ATOM 1189 O O . ILE A 1 150 ? -13.686 6.898 11.673 1.00 96.44 150 ILE A O 1
ATOM 1193 N N . LEU A 1 151 ? -12.152 5.851 10.412 1.00 94.50 151 LEU A N 1
ATOM 1194 C CA . LEU A 1 151 ? -10.986 6.496 11.021 1.00 94.50 151 LEU A CA 1
ATOM 1195 C C . LEU A 1 151 ? -11.009 8.028 10.872 1.00 94.50 151 LEU A C 1
ATOM 1197 O O . LEU A 1 151 ? -10.636 8.753 11.795 1.00 94.50 151 LEU A O 1
ATOM 1201 N N . GLU A 1 152 ? -11.504 8.548 9.748 1.00 94.38 152 GLU A N 1
ATOM 1202 C CA . GLU A 1 152 ? -11.707 9.989 9.561 1.00 94.38 152 GLU A CA 1
ATOM 1203 C C . GLU A 1 152 ? -12.775 10.549 10.517 1.00 94.38 152 GLU A C 1
ATOM 1205 O O . GLU A 1 152 ? -12.589 11.622 11.095 1.00 94.38 152 GLU A O 1
ATOM 1210 N N . ARG A 1 153 ? -13.873 9.816 10.757 1.00 95.38 153 ARG A N 1
ATOM 1211 C CA . ARG A 1 153 ? -14.902 10.213 11.739 1.00 95.38 153 ARG A CA 1
ATOM 1212 C C . ARG A 1 153 ? -14.368 10.220 13.170 1.00 95.38 153 ARG A C 1
ATOM 1214 O O . ARG A 1 153 ? -14.735 11.106 13.942 1.00 95.38 153 ARG A O 1
ATOM 1221 N N . GLU A 1 154 ? -13.464 9.295 13.482 1.00 93.50 154 GLU A N 1
ATOM 1222 C CA . GLU A 1 154 ? -12.700 9.263 14.736 1.00 93.50 154 GLU A CA 1
ATOM 1223 C C . GLU A 1 154 ? -11.610 10.352 14.802 1.00 93.50 154 GLU A C 1
ATOM 1225 O O . GLU A 1 154 ? -10.973 10.533 15.839 1.00 93.50 154 GLU A O 1
ATOM 1230 N N . LYS A 1 155 ? -11.426 11.130 13.722 1.00 90.88 155 LYS A N 1
ATOM 1231 C CA . LYS A 1 155 ? -10.482 12.255 13.595 1.00 90.88 155 LYS A CA 1
ATOM 1232 C C . LYS A 1 155 ? -9.012 11.868 13.767 1.00 90.88 155 LYS A C 1
ATOM 1234 O O . LYS A 1 155 ? -8.187 12.737 14.053 1.00 90.88 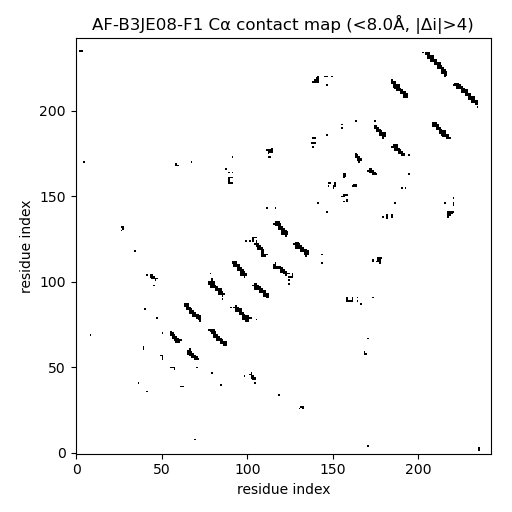155 LYS A O 1
ATOM 1239 N N . VAL A 1 156 ? -8.684 10.590 13.581 1.00 89.56 156 VAL A N 1
ATOM 1240 C CA . VAL A 1 156 ? -7.303 10.086 13.666 1.00 89.56 156 VAL A CA 1
ATOM 1241 C C . VAL A 1 156 ? -6.558 10.185 12.336 1.00 89.56 156 VAL A C 1
ATOM 1243 O O . VAL A 1 156 ? -5.333 10.233 12.326 1.00 89.56 156 VAL A O 1
ATOM 1246 N N . ILE A 1 157 ? -7.294 10.294 11.228 1.00 89.75 157 ILE A N 1
ATOM 1247 C CA . ILE A 1 157 ? -6.776 10.608 9.892 1.00 89.75 157 ILE A CA 1
ATOM 1248 C C . ILE A 1 157 ? -7.639 11.699 9.249 1.00 89.75 157 ILE A C 1
ATOM 1250 O O . ILE A 1 157 ? -8.707 12.040 9.763 1.00 89.75 157 ILE A O 1
ATOM 1254 N N . SER A 1 158 ? -7.217 12.221 8.099 1.00 89.12 158 SER A N 1
ATOM 1255 C CA . SER A 1 158 ? -8.104 12.993 7.218 1.00 89.12 158 SER A CA 1
ATOM 1256 C C . SER A 1 158 ? -7.894 12.590 5.762 1.00 89.12 158 SER A C 1
ATOM 1258 O O . SER A 1 158 ? -6.760 12.506 5.287 1.00 89.12 158 SER A O 1
ATOM 1260 N N . LEU A 1 159 ? -8.995 12.299 5.064 1.00 88.94 159 LEU A N 1
ATOM 1261 C CA . LEU A 1 159 ? -8.994 11.919 3.650 1.00 88.94 159 LEU A CA 1
ATOM 1262 C C . LEU A 1 159 ? -8.750 13.132 2.747 1.00 88.94 159 LEU A C 1
ATOM 1264 O O . LEU A 1 159 ? -8.160 12.997 1.681 1.00 88.94 159 LEU A O 1
ATOM 1268 N N . SER A 1 160 ? -9.187 14.314 3.188 1.00 86.88 160 SER A N 1
ATOM 1269 C CA . SER A 1 160 ? -9.135 15.556 2.406 1.00 86.88 160 SER A CA 1
ATOM 1270 C C . SER A 1 160 ? -7.731 16.158 2.266 1.00 86.88 160 SER A C 1
ATOM 1272 O O . SER A 1 160 ? -7.348 16.585 1.179 1.00 86.88 160 SER A O 1
ATOM 1274 N N . ASP A 1 161 ? -6.968 16.196 3.359 1.00 83.06 161 ASP A N 1
ATOM 1275 C CA . ASP A 1 161 ? -5.621 16.786 3.423 1.00 83.06 161 ASP A CA 1
ATOM 1276 C C . ASP A 1 161 ? -4.507 15.724 3.481 1.00 83.06 161 ASP A C 1
ATOM 1278 O O . ASP A 1 161 ? -3.331 16.058 3.349 1.00 83.06 161 ASP A O 1
ATOM 1282 N N . GLY A 1 162 ? -4.864 14.444 3.645 1.00 80.25 162 GLY A N 1
ATOM 1283 C CA . GLY A 1 162 ? -3.907 13.350 3.790 1.00 80.25 162 GLY A CA 1
ATOM 1284 C C . GLY A 1 162 ? -3.152 13.370 5.119 1.00 80.25 162 GLY A C 1
ATOM 1285 O O . GLY A 1 162 ? -2.049 12.840 5.194 1.00 80.25 162 GLY A O 1
ATOM 1286 N N . ARG A 1 163 ? -3.686 13.986 6.180 1.00 82.56 163 ARG A N 1
ATOM 1287 C CA . ARG A 1 163 ? -3.073 13.948 7.517 1.00 82.56 163 ARG A CA 1
ATOM 1288 C C . ARG A 1 163 ? -2.820 12.508 7.952 1.00 82.56 163 ARG A C 1
ATOM 1290 O O . ARG A 1 163 ? -3.783 11.759 8.048 1.00 82.56 163 ARG A O 1
ATOM 1297 N N . SER A 1 164 ? -1.579 12.176 8.324 1.00 80.00 164 SER A N 1
ATOM 1298 C CA . SER A 1 164 ? -1.026 10.810 8.488 1.00 80.00 164 SER A CA 1
ATOM 1299 C C . SER A 1 164 ? -0.388 10.209 7.223 1.00 80.00 164 SER A C 1
ATOM 1301 O O . SER A 1 164 ? -0.050 9.026 7.188 1.00 80.00 164 SER A O 1
ATOM 1303 N N . ARG A 1 165 ? -0.103 11.042 6.218 1.00 85.12 165 ARG A N 1
ATOM 1304 C CA . ARG A 1 165 ? 0.717 10.716 5.046 1.00 85.12 165 ARG A CA 1
ATOM 1305 C C . ARG A 1 165 ? 1.802 11.772 4.832 1.00 85.12 165 ARG A C 1
ATOM 1307 O O . ARG A 1 165 ? 1.548 12.966 4.967 1.00 85.12 165 ARG A O 1
ATOM 1314 N N . LYS A 1 166 ? 2.991 11.335 4.420 1.00 82.19 166 LYS A N 1
ATOM 1315 C CA . LYS A 1 166 ? 4.091 12.181 3.936 1.00 82.19 166 LYS A CA 1
ATOM 1316 C C . LYS A 1 166 ? 4.514 11.696 2.554 1.00 82.19 166 LYS A C 1
ATOM 1318 O O . LYS A 1 166 ? 4.657 10.496 2.356 1.00 82.19 166 LYS A O 1
ATOM 1323 N N . VAL A 1 167 ? 4.693 12.617 1.613 1.00 81.31 167 VAL A N 1
ATOM 1324 C CA . VAL A 1 167 ? 5.238 12.362 0.270 1.00 81.31 167 VAL A CA 1
ATOM 1325 C C . VAL A 1 167 ? 6.151 13.533 -0.070 1.00 81.31 167 VAL A C 1
ATOM 1327 O O . VAL A 1 167 ? 5.718 14.683 -0.038 1.00 81.31 167 VAL A O 1
ATOM 1330 N N . SER A 1 168 ? 7.421 13.254 -0.340 1.00 78.88 168 SER A N 1
ATOM 1331 C CA . SER A 1 168 ? 8.439 14.240 -0.708 1.00 78.88 168 SER A CA 1
ATOM 1332 C C . SER A 1 168 ? 9.435 13.653 -1.711 1.00 78.88 168 SER A C 1
ATOM 1334 O O . SER A 1 168 ? 9.455 12.451 -1.954 1.00 78.88 168 SER A O 1
ATOM 1336 N N . ALA A 1 169 ? 10.330 14.474 -2.260 1.00 76.31 169 ALA A N 1
ATOM 1337 C CA . ALA A 1 169 ? 11.392 13.995 -3.148 1.00 76.31 169 ALA A CA 1
ATOM 1338 C C . ALA A 1 169 ? 12.416 13.056 -2.467 1.00 76.31 169 ALA A C 1
ATOM 1340 O O . ALA A 1 169 ? 13.264 12.494 -3.153 1.00 76.31 169 ALA A O 1
ATOM 1341 N N . SER A 1 170 ? 12.366 12.896 -1.140 1.00 71.62 170 SER A N 1
ATOM 1342 C CA . SER A 1 170 ? 13.299 12.058 -0.378 1.00 71.62 170 SER A CA 1
ATOM 1343 C C . SER A 1 170 ? 12.641 10.864 0.308 1.00 71.62 170 SER A C 1
ATOM 1345 O O . SER A 1 170 ? 13.324 9.887 0.581 1.00 71.62 170 SER A O 1
ATOM 1347 N N . GLU A 1 171 ? 11.344 10.927 0.614 1.00 73.94 171 GLU A N 1
ATOM 1348 C CA . GLU A 1 171 ? 10.653 9.856 1.330 1.00 73.94 171 GLU A CA 1
ATOM 1349 C C . GLU A 1 171 ? 9.143 9.872 1.088 1.00 73.94 171 GLU A C 1
ATOM 1351 O O . GLU A 1 171 ? 8.546 10.901 0.762 1.00 73.94 171 GLU A O 1
ATOM 1356 N N . PHE A 1 172 ? 8.513 8.726 1.324 1.00 82.00 172 PHE A N 1
ATOM 1357 C CA . PHE A 1 172 ? 7.086 8.660 1.587 1.00 82.00 172 PHE A CA 1
ATOM 1358 C C . PHE A 1 172 ? 6.834 7.851 2.860 1.00 82.00 172 PHE A C 1
ATOM 1360 O O . PHE A 1 172 ? 7.615 6.968 3.219 1.00 82.00 172 PHE A O 1
ATOM 1367 N N . ALA A 1 173 ? 5.743 8.160 3.553 1.00 81.88 173 ALA A N 1
ATOM 1368 C CA . ALA A 1 173 ? 5.316 7.434 4.737 1.00 81.88 173 ALA A CA 1
ATOM 1369 C C . ALA A 1 173 ? 3.797 7.489 4.884 1.00 81.88 173 ALA A C 1
ATOM 1371 O O . ALA A 1 173 ? 3.178 8.533 4.675 1.00 81.88 173 ALA A O 1
ATOM 1372 N N . PHE A 1 174 ? 3.219 6.372 5.313 1.00 83.38 174 PHE A N 1
ATOM 1373 C CA . PHE A 1 174 ? 1.908 6.336 5.942 1.00 83.38 174 PHE A CA 1
ATOM 1374 C C . PHE A 1 174 ? 2.131 6.114 7.432 1.00 83.38 174 PHE A C 1
ATOM 1376 O O . PHE A 1 174 ? 2.862 5.209 7.828 1.00 83.38 174 PHE A O 1
ATOM 1383 N N . PHE A 1 175 ? 1.524 6.952 8.261 1.00 86.00 175 PHE A N 1
ATOM 1384 C CA . PHE A 1 175 ? 1.625 6.862 9.716 1.00 86.00 175 PHE A CA 1
ATOM 1385 C C . PHE A 1 175 ? 0.512 6.001 10.320 1.00 86.00 175 PHE A C 1
ATOM 1387 O O . PHE A 1 175 ? 0.203 6.099 11.505 1.00 86.00 175 PHE A O 1
ATOM 1394 N N . PHE A 1 176 ? -0.084 5.148 9.495 1.00 86.44 176 PHE A N 1
ATOM 1395 C CA . PHE A 1 176 ? -0.979 4.093 9.918 1.00 86.44 176 PHE A CA 1
ATOM 1396 C C . PHE A 1 176 ? -0.800 2.868 9.025 1.00 86.44 176 PHE A C 1
ATOM 1398 O O . PHE A 1 176 ? -0.337 2.976 7.885 1.00 86.44 176 PHE A O 1
ATOM 1405 N N . SER A 1 177 ? -1.208 1.717 9.545 1.00 89.12 177 SER A N 1
ATOM 1406 C CA . SER A 1 177 ? -1.355 0.486 8.783 1.00 89.12 177 SER A CA 1
ATOM 1407 C C . SER A 1 177 ? -2.770 -0.066 8.902 1.00 89.12 177 SER A C 1
ATOM 1409 O O . SER A 1 177 ? -3.465 0.155 9.898 1.00 89.12 177 SER A O 1
ATOM 1411 N N . LEU A 1 178 ? -3.191 -0.783 7.864 1.00 92.00 178 LEU A N 1
ATOM 1412 C CA . LEU A 1 178 ? -4.416 -1.565 7.834 1.00 92.00 178 LEU A CA 1
ATOM 1413 C C . LEU A 1 178 ? -4.081 -3.038 7.642 1.00 92.00 178 LEU A C 1
ATOM 1415 O O . LEU A 1 178 ? -3.258 -3.409 6.801 1.00 92.00 178 LEU A O 1
ATOM 1419 N N . GLU A 1 179 ? -4.780 -3.875 8.391 1.00 92.50 179 GLU A N 1
ATOM 1420 C CA . GLU A 1 179 ? -4.764 -5.323 8.262 1.00 92.50 179 GLU A CA 1
ATOM 1421 C C . GLU A 1 179 ? -6.194 -5.851 8.366 1.00 92.50 179 GLU A C 1
ATOM 1423 O O . GLU A 1 179 ? -7.071 -5.232 8.973 1.00 92.50 179 GLU A O 1
ATOM 1428 N N . TYR A 1 180 ? -6.432 -7.004 7.753 1.00 91.94 180 TYR A N 1
ATOM 1429 C CA . TYR A 1 180 ? -7.714 -7.686 7.821 1.00 91.94 180 TYR A CA 1
ATOM 1430 C C . TYR A 1 180 ? -7.480 -9.157 8.146 1.00 91.94 180 TYR A C 1
ATOM 1432 O O . TYR A 1 180 ? -6.744 -9.838 7.426 1.00 91.94 180 TYR A O 1
ATOM 1440 N N . ASP A 1 181 ? -8.105 -9.622 9.223 1.00 91.56 181 ASP A N 1
ATOM 1441 C CA . ASP A 1 181 ? -8.110 -11.019 9.642 1.00 91.56 181 ASP A CA 1
ATOM 1442 C C . ASP A 1 181 ? -9.352 -11.716 9.072 1.00 91.56 181 ASP A C 1
ATOM 1444 O O . ASP A 1 181 ? -10.486 -11.456 9.482 1.00 91.56 181 ASP A O 1
ATOM 1448 N N . ASP A 1 182 ? -9.127 -12.622 8.122 1.00 88.12 182 ASP A N 1
ATOM 1449 C CA . ASP A 1 182 ? -10.165 -13.381 7.428 1.00 88.12 182 ASP A CA 1
ATOM 1450 C C . ASP A 1 182 ? -10.844 -14.442 8.305 1.00 88.12 182 ASP A C 1
ATOM 1452 O O . ASP A 1 182 ? -11.985 -14.823 8.039 1.00 88.12 182 ASP A O 1
ATOM 1456 N N . LYS A 1 183 ? -10.191 -14.891 9.381 1.00 90.31 183 LYS A N 1
ATOM 1457 C CA . LYS A 1 183 ? -10.743 -15.889 10.307 1.00 90.31 183 LYS A CA 1
ATOM 1458 C C . LYS A 1 183 ? -11.707 -15.264 11.295 1.00 90.31 183 LYS A C 1
ATOM 1460 O O . LYS A 1 183 ? -12.693 -15.898 11.670 1.00 90.31 183 LYS A O 1
ATOM 1465 N N . THR A 1 184 ? -11.397 -14.055 11.751 1.00 93.19 184 THR A N 1
ATOM 1466 C CA . THR A 1 184 ? -12.222 -13.338 12.729 1.00 93.19 184 THR A CA 1
ATOM 1467 C C . THR A 1 184 ? -13.150 -12.311 12.087 1.00 93.19 184 THR A C 1
ATOM 1469 O O . THR A 1 184 ? -14.082 -11.866 12.753 1.00 93.19 184 THR A O 1
ATOM 1472 N N . ASN A 1 185 ? -12.956 -11.992 10.799 1.00 93.88 185 ASN A N 1
ATOM 1473 C CA . ASN A 1 185 ? -13.650 -10.919 10.080 1.00 93.88 185 ASN A CA 1
ATOM 1474 C C . ASN A 1 185 ? -13.482 -9.568 10.799 1.00 93.88 185 ASN A C 1
ATOM 1476 O O . ASN A 1 185 ? -14.444 -8.831 11.022 1.00 93.88 185 ASN A O 1
ATOM 1480 N N . ILE A 1 186 ? -12.248 -9.273 11.217 1.00 95.69 186 ILE A N 1
ATOM 1481 C CA . ILE A 1 186 ? -11.892 -8.049 11.939 1.00 95.69 186 ILE A CA 1
ATOM 1482 C C . ILE A 1 186 ? -10.876 -7.260 11.122 1.00 95.69 186 ILE A C 1
ATOM 1484 O O . ILE A 1 186 ? -9.860 -7.782 10.665 1.00 95.69 186 ILE A O 1
ATOM 1488 N N . TRP A 1 187 ? -11.147 -5.968 10.991 1.00 96.62 187 TRP A N 1
ATOM 1489 C CA . TRP A 1 187 ? -10.191 -4.976 10.534 1.00 96.62 187 TRP A CA 1
ATOM 1490 C C . TRP A 1 187 ? -9.374 -4.462 11.709 1.00 96.62 187 TRP A C 1
ATOM 1492 O O . TRP A 1 187 ? -9.928 -4.047 12.729 1.00 96.62 187 TRP A O 1
ATOM 1502 N N . LEU A 1 188 ? -8.059 -4.451 11.538 1.00 95.88 188 LEU A N 1
ATOM 1503 C CA . LEU A 1 188 ? -7.123 -3.838 12.463 1.00 95.88 188 LEU A CA 1
ATOM 1504 C C . LEU A 1 188 ? -6.551 -2.586 11.807 1.00 95.88 188 LEU A C 1
ATOM 1506 O O . LEU A 1 188 ? -6.025 -2.645 10.696 1.00 95.88 188 LEU A O 1
ATOM 1510 N N . ALA A 1 189 ? -6.661 -1.455 12.496 1.00 95.38 189 ALA A N 1
ATOM 1511 C CA . ALA A 1 189 ? -6.005 -0.218 12.097 1.00 95.38 189 ALA A CA 1
ATOM 1512 C C . ALA A 1 189 ? -5.064 0.231 13.209 1.00 95.38 189 ALA A C 1
ATOM 1514 O O . ALA A 1 189 ? -5.502 0.455 14.338 1.00 95.38 189 ALA A O 1
ATOM 1515 N N . ASP A 1 190 ? -3.780 0.347 12.897 1.00 92.69 190 ASP A N 1
ATOM 1516 C CA . ASP A 1 190 ? -2.746 0.782 13.831 1.00 92.69 190 ASP A CA 1
ATOM 1517 C C . ASP A 1 190 ? -2.283 2.178 13.420 1.00 92.69 190 ASP A C 1
ATOM 1519 O O . ASP A 1 190 ? -1.746 2.348 12.330 1.00 92.69 190 ASP A O 1
ATOM 1523 N N . ILE A 1 191 ? -2.547 3.190 14.246 1.00 90.56 191 ILE A N 1
ATOM 1524 C CA . ILE A 1 191 ? -2.293 4.597 13.924 1.00 90.56 191 ILE A CA 1
ATOM 1525 C C . ILE A 1 191 ? -1.244 5.149 14.878 1.00 90.56 191 ILE A C 1
ATOM 1527 O O . ILE A 1 191 ? -1.461 5.182 16.090 1.00 90.56 191 ILE A O 1
ATOM 1531 N N . ASN A 1 192 ? -0.139 5.651 14.333 1.00 88.50 192 ASN A N 1
ATOM 1532 C CA . ASN A 1 192 ? 0.807 6.468 15.078 1.00 88.50 192 ASN A CA 1
ATOM 1533 C C . ASN A 1 192 ? 0.161 7.832 15.339 1.00 88.50 192 ASN A C 1
ATOM 1535 O O . ASN A 1 192 ? -0.078 8.579 14.401 1.00 88.50 192 ASN A O 1
ATOM 1539 N N . LEU A 1 193 ? -0.116 8.164 16.598 1.00 85.00 193 LEU A N 1
ATOM 1540 C CA . LEU A 1 193 ? -0.730 9.430 17.016 1.00 85.00 193 LEU A CA 1
ATOM 1541 C C . LEU A 1 193 ? 0.275 10.582 17.125 1.00 85.00 193 LEU A C 1
ATOM 1543 O O . LEU A 1 193 ? -0.117 11.739 17.245 1.00 85.00 193 LEU A O 1
ATOM 1547 N N . ASP A 1 194 ? 1.567 10.269 17.105 1.00 81.56 194 ASP A N 1
ATOM 1548 C CA . ASP A 1 194 ? 2.663 11.225 17.216 1.00 81.56 194 ASP A CA 1
ATOM 1549 C C . ASP A 1 194 ? 3.263 11.564 15.839 1.00 81.56 194 ASP A C 1
ATOM 1551 O O . ASP A 1 194 ? 4.387 12.045 15.757 1.00 81.56 194 ASP A O 1
ATOM 1555 N N . PHE A 1 195 ? 2.528 11.342 14.744 1.00 76.50 195 PHE A N 1
ATOM 1556 C CA . PHE A 1 195 ? 3.026 11.546 13.378 1.00 76.50 195 PHE A CA 1
ATOM 1557 C C . PHE A 1 195 ? 3.399 12.999 13.038 1.00 76.50 195 PHE A C 1
ATOM 1559 O O . PHE A 1 195 ? 4.219 13.224 12.153 1.00 76.50 195 PHE A O 1
ATOM 1566 N N . GLU A 1 196 ? 2.820 13.985 13.731 1.00 69.56 196 GLU A N 1
ATOM 1567 C CA . GLU A 1 196 ? 3.195 15.403 13.592 1.00 69.56 196 GLU A CA 1
ATOM 1568 C C . GLU A 1 196 ? 4.475 15.752 14.363 1.00 69.56 196 GLU A C 1
ATOM 1570 O O . GLU A 1 196 ? 5.072 16.805 14.137 1.00 69.56 196 GLU A O 1
ATOM 1575 N N . LYS A 1 197 ? 4.910 14.884 15.285 1.00 67.44 197 LYS A N 1
ATOM 1576 C CA . LYS A 1 197 ? 6.186 15.049 15.972 1.00 67.44 197 LYS A CA 1
ATOM 1577 C C . LYS A 1 197 ? 7.269 14.546 15.034 1.00 67.44 197 LYS A C 1
ATOM 1579 O O . LYS A 1 197 ? 7.525 13.345 14.946 1.00 67.44 197 LYS A O 1
ATOM 1584 N N . GLU A 1 198 ? 7.897 15.472 14.315 1.00 55.16 198 GLU A N 1
ATOM 1585 C CA . GLU A 1 198 ? 9.133 15.150 13.611 1.00 55.16 198 GLU A CA 1
ATOM 1586 C C . GLU A 1 198 ? 10.122 14.548 14.625 1.00 55.16 198 GLU A C 1
ATOM 1588 O O . GLU A 1 198 ? 10.246 15.075 15.738 1.00 55.16 198 GLU A O 1
ATOM 1593 N N . PRO A 1 199 ? 10.814 13.442 14.295 1.00 52.69 199 PRO A N 1
ATOM 1594 C CA . PRO A 1 199 ? 11.995 13.091 15.061 1.00 52.69 199 PRO A CA 1
ATOM 1595 C C . PRO A 1 199 ? 12.936 14.292 14.958 1.00 52.69 199 PRO A C 1
ATOM 1597 O O . PRO A 1 199 ? 13.271 14.722 13.854 1.00 52.69 199 PRO A O 1
ATOM 1600 N N . GLU A 1 200 ? 13.307 14.890 16.093 1.00 51.03 200 GLU A N 1
ATOM 1601 C CA . GLU A 1 200 ? 14.344 15.922 16.103 1.00 51.03 200 GLU A CA 1
ATOM 1602 C C . GLU A 1 200 ? 15.553 15.404 15.312 1.00 51.03 200 GLU A C 1
ATOM 1604 O O . GLU A 1 200 ? 15.847 14.212 15.360 1.00 51.03 200 GLU A O 1
ATOM 1609 N N . ALA A 1 201 ? 16.256 16.277 14.582 1.00 47.44 201 ALA A N 1
ATOM 1610 C CA . ALA A 1 201 ? 17.361 15.882 13.696 1.00 47.44 201 ALA A CA 1
ATOM 1611 C C . ALA A 1 201 ? 18.471 15.067 14.397 1.00 47.44 201 ALA A C 1
ATOM 1613 O O . ALA A 1 201 ? 19.275 14.428 13.730 1.00 47.44 201 ALA A O 1
ATOM 1614 N N . ASN A 1 202 ? 18.498 15.093 15.732 1.00 44.19 202 ASN A N 1
ATOM 1615 C CA . ASN A 1 202 ? 19.202 14.152 16.590 1.00 44.19 202 ASN A CA 1
ATOM 1616 C C . ASN A 1 202 ? 18.257 13.759 17.720 1.00 44.19 202 ASN A C 1
ATOM 1618 O O . ASN A 1 202 ? 18.22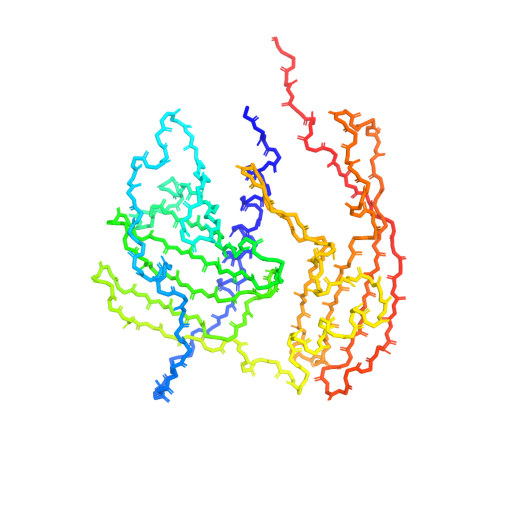2 14.436 18.753 1.00 44.19 202 ASN A O 1
ATOM 1622 N N . PRO A 1 203 ? 17.463 12.704 17.542 1.00 52.16 203 PRO A N 1
ATOM 1623 C CA . PRO A 1 203 ? 16.556 12.313 18.579 1.00 52.16 203 PRO A CA 1
ATOM 1624 C C . PRO A 1 203 ? 17.466 11.679 19.671 1.00 52.16 203 PRO A C 1
ATOM 1626 O O . PRO A 1 203 ? 18.083 10.637 19.465 1.00 52.16 203 PRO A O 1
ATOM 1629 N N . VAL A 1 204 ? 17.585 12.323 20.846 1.00 48.59 204 VAL A N 1
ATOM 1630 C CA . VAL A 1 204 ? 18.133 11.759 22.106 1.00 48.59 204 VAL A CA 1
ATOM 1631 C C . VAL A 1 204 ? 17.431 10.451 22.494 1.00 48.59 204 VAL A C 1
ATOM 1633 O O . VAL A 1 204 ? 16.383 10.468 23.139 1.00 48.59 204 VAL A O 1
ATOM 1636 N N . SER A 1 205 ? 17.975 9.315 22.051 1.00 52.66 205 SER A N 1
ATOM 1637 C CA . SER A 1 205 ? 17.433 7.984 22.347 1.00 52.66 205 SER A CA 1
ATOM 1638 C C . SER A 1 205 ? 17.205 7.825 23.858 1.00 52.66 205 SER A C 1
ATOM 1640 O O . SER A 1 205 ? 18.078 8.219 24.643 1.00 52.66 205 SER A O 1
ATOM 1642 N N . 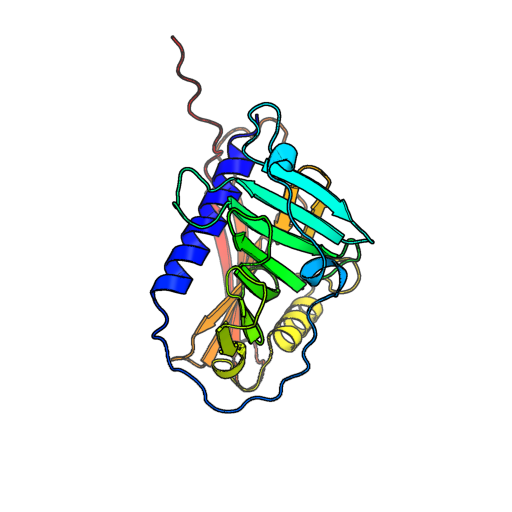PRO A 1 206 ? 16.060 7.276 24.307 1.00 54.00 206 PRO A N 1
ATOM 1643 C CA . PRO A 1 206 ? 15.003 6.605 23.534 1.00 54.00 206 PRO A CA 1
ATOM 1644 C C . PRO A 1 206 ? 13.807 7.503 23.140 1.00 54.00 206 PRO A C 1
ATOM 1646 O O . PRO A 1 206 ? 13.382 8.346 23.933 1.00 54.00 206 PRO A O 1
ATOM 1649 N N . PHE A 1 207 ? 13.176 7.247 21.979 1.00 66.81 207 PHE A N 1
ATOM 1650 C CA . PHE A 1 207 ? 11.894 7.878 21.607 1.00 66.81 207 PHE A CA 1
ATOM 1651 C C . PHE A 1 207 ? 10.734 6.922 21.751 1.00 66.81 207 PHE A C 1
ATOM 1653 O O . PHE A 1 207 ? 10.772 5.759 21.352 1.00 66.81 207 PHE A O 1
ATOM 1660 N N . TYR A 1 208 ? 9.669 7.476 22.308 1.00 73.75 208 TYR A N 1
ATOM 1661 C CA . TYR A 1 208 ? 8.413 6.797 22.512 1.00 73.75 208 TYR A CA 1
ATOM 1662 C C . TYR A 1 208 ? 7.380 7.399 21.581 1.00 73.75 208 TYR A C 1
ATOM 1664 O O . TYR A 1 208 ? 7.215 8.621 21.547 1.00 73.75 208 TYR A O 1
ATOM 1672 N N . ARG A 1 209 ? 6.661 6.537 20.870 1.00 80.06 209 ARG A N 1
ATOM 1673 C CA . ARG A 1 209 ? 5.527 6.945 20.045 1.00 80.06 209 ARG A CA 1
ATOM 1674 C C . ARG A 1 209 ? 4.245 6.355 20.583 1.00 80.06 209 ARG A C 1
ATOM 1676 O O . ARG A 1 209 ? 4.198 5.198 21.008 1.00 80.06 209 ARG A O 1
ATOM 1683 N N . LYS A 1 210 ? 3.203 7.171 20.584 1.00 87.50 210 LYS A N 1
ATOM 1684 C CA . LYS A 1 210 ? 1.857 6.762 20.956 1.00 87.50 210 LYS A CA 1
ATOM 1685 C C . LYS A 1 210 ? 1.146 6.184 19.753 1.00 87.50 210 LYS A C 1
ATOM 1687 O O . LYS A 1 210 ? 1.133 6.787 18.685 1.00 87.50 210 LYS A O 1
ATOM 1692 N N . TYR A 1 211 ? 0.503 5.053 19.972 1.00 90.25 211 TYR A N 1
ATOM 1693 C CA . TYR A 1 211 ? -0.279 4.353 18.974 1.00 90.25 211 TYR A CA 1
ATOM 1694 C C . TYR A 1 211 ? -1.712 4.164 19.467 1.00 90.25 211 TYR A C 1
ATOM 1696 O O . TYR A 1 211 ? -1.939 3.928 20.657 1.00 90.25 211 TYR A O 1
ATOM 1704 N N . ALA A 1 212 ? -2.671 4.266 18.551 1.00 93.25 212 ALA A N 1
ATOM 1705 C CA . ALA A 1 212 ? -4.033 3.790 18.745 1.00 93.25 212 ALA A CA 1
ATOM 1706 C C . ALA A 1 212 ? -4.272 2.606 17.814 1.00 93.25 212 ALA A C 1
ATOM 1708 O O . ALA A 1 212 ? -4.094 2.726 16.604 1.00 93.25 212 ALA A O 1
ATOM 1709 N N . ARG A 1 213 ? -4.698 1.478 18.376 1.00 95.56 213 ARG A N 1
ATOM 1710 C CA . ARG A 1 213 ? -5.077 0.287 17.627 1.00 95.56 213 ARG A CA 1
ATOM 1711 C C . ARG A 1 213 ? -6.584 0.100 17.697 1.00 95.56 213 ARG A C 1
ATOM 1713 O O . ARG A 1 213 ? -7.126 -0.149 18.771 1.00 95.56 213 ARG A O 1
ATOM 1720 N N . TYR A 1 214 ? -7.240 0.200 16.552 1.00 97.31 214 TYR A N 1
ATOM 1721 C CA . TYR A 1 214 ? -8.672 -0.021 16.401 1.00 97.31 214 TYR A CA 1
ATOM 1722 C C . TYR A 1 214 ? -8.921 -1.450 15.936 1.00 97.31 214 TYR A C 1
ATOM 1724 O O . TYR A 1 214 ? -8.316 -1.895 14.963 1.00 97.31 214 TYR A O 1
ATOM 1732 N N . SER A 1 215 ? -9.846 -2.133 16.605 1.00 97.69 215 SER A N 1
ATOM 1733 C CA . SER A 1 215 ? -10.460 -3.366 16.108 1.00 97.69 215 SER A CA 1
ATOM 1734 C C . SER A 1 215 ? -11.860 -3.038 15.613 1.00 97.69 215 SER A C 1
ATOM 1736 O O . SER A 1 215 ? -12.691 -2.553 16.383 1.00 97.69 215 SER A O 1
ATOM 1738 N N . ILE A 1 216 ? -12.126 -3.266 14.332 1.00 98.00 216 ILE A N 1
ATOM 1739 C CA . ILE A 1 216 ? -13.371 -2.878 13.668 1.00 98.00 216 ILE A CA 1
ATOM 1740 C C . ILE A 1 216 ? -14.012 -4.123 13.059 1.00 98.00 216 ILE A C 1
ATOM 1742 O O . ILE A 1 216 ? -13.371 -4.886 12.344 1.00 98.00 216 ILE A O 1
ATOM 1746 N N . ASP A 1 217 ? -15.292 -4.322 13.340 1.00 96.81 217 ASP A N 1
ATOM 1747 C CA . ASP A 1 217 ? -16.075 -5.431 12.807 1.00 96.81 217 ASP A CA 1
ATOM 1748 C C . ASP A 1 217 ? -16.203 -5.330 11.275 1.00 96.81 217 ASP A C 1
ATOM 1750 O O . ASP A 1 217 ? -16.710 -4.334 10.752 1.00 96.81 217 ASP A O 1
ATOM 1754 N N . GLY A 1 218 ? -15.750 -6.354 10.548 1.00 94.94 218 GLY A N 1
ATOM 1755 C CA . GLY A 1 218 ? -15.723 -6.379 9.082 1.00 94.94 218 GLY A CA 1
ATOM 1756 C C . GLY A 1 218 ? -17.071 -6.606 8.404 1.00 94.94 218 GLY A C 1
ATOM 1757 O O . GLY A 1 218 ? -17.159 -6.523 7.179 1.00 94.94 218 GLY A O 1
ATOM 1758 N N . GLU A 1 219 ? -18.134 -6.835 9.174 1.00 94.12 219 GLU A N 1
ATOM 1759 C CA . GLU A 1 219 ? -19.501 -6.976 8.672 1.00 94.12 219 GLU A CA 1
ATOM 1760 C C . GLU A 1 219 ? -20.306 -5.675 8.814 1.00 94.12 219 GLU A C 1
ATOM 1762 O O . GLU A 1 219 ? -21.105 -5.328 7.944 1.00 94.12 219 GLU A O 1
ATOM 1767 N N . THR A 1 220 ? -20.109 -4.957 9.920 1.00 95.88 220 THR A N 1
ATOM 1768 C CA . THR A 1 220 ? -20.951 -3.827 10.340 1.00 95.88 220 THR A CA 1
ATOM 1769 C C . THR A 1 220 ? -20.212 -2.496 10.409 1.00 95.88 220 THR A C 1
ATOM 1771 O O . THR A 1 220 ? -20.855 -1.448 10.475 1.00 95.88 220 THR A O 1
ATOM 1774 N N . GLY A 1 221 ? -18.877 -2.512 10.454 1.00 96.19 221 GLY A N 1
ATOM 1775 C CA . GLY A 1 221 ? -18.060 -1.316 10.645 1.00 96.19 221 GLY A CA 1
ATOM 1776 C C . GLY A 1 221 ? -18.091 -0.766 12.069 1.00 96.19 221 GLY A C 1
ATOM 1777 O O . GLY A 1 221 ? -17.651 0.357 12.314 1.00 96.19 221 GLY A O 1
ATOM 1778 N N . ARG A 1 222 ? -18.642 -1.518 13.028 1.00 97.25 222 ARG A N 1
ATOM 1779 C CA . ARG A 1 222 ? -18.651 -1.117 14.433 1.00 97.25 222 ARG A CA 1
ATOM 1780 C C . ARG A 1 222 ? -17.244 -1.247 15.016 1.00 97.25 222 ARG A C 1
ATOM 1782 O O . ARG A 1 222 ? -16.624 -2.300 14.911 1.00 97.25 222 ARG A O 1
ATOM 1789 N N . ILE A 1 223 ? -16.781 -0.210 15.711 1.00 97.94 223 ILE A N 1
ATOM 1790 C CA . ILE A 1 223 ? -15.570 -0.289 16.534 1.00 97.94 223 ILE A CA 1
ATOM 1791 C C . ILE A 1 223 ? -15.854 -1.232 17.711 1.00 97.94 223 ILE A C 1
ATOM 1793 O O . ILE A 1 223 ? -16.773 -1.002 18.505 1.00 97.94 223 ILE A O 1
ATOM 1797 N N . LEU A 1 224 ? -15.096 -2.322 17.776 1.00 97.75 224 LEU A N 1
ATOM 1798 C CA . LEU A 1 224 ? -15.183 -3.347 18.811 1.00 97.75 224 LEU A CA 1
ATOM 1799 C C . LEU A 1 224 ? -14.305 -2.991 20.009 1.00 97.75 224 LEU A C 1
ATOM 1801 O O . LEU A 1 224 ? -14.743 -3.146 21.147 1.00 97.75 224 LEU A O 1
ATOM 1805 N N . ASP A 1 225 ? -13.097 -2.496 19.739 1.00 97.62 225 ASP A N 1
ATOM 1806 C CA . ASP A 1 225 ? -12.126 -2.091 20.752 1.00 97.62 225 ASP A CA 1
ATOM 1807 C C . ASP A 1 225 ? -11.188 -0.996 20.226 1.00 97.62 225 ASP A C 1
ATOM 1809 O O . ASP A 1 225 ? -10.939 -0.904 19.018 1.00 97.62 225 ASP A O 1
ATOM 1813 N N . VAL A 1 226 ? -10.660 -0.190 21.151 1.00 97.00 226 VAL A N 1
ATOM 1814 C CA . VAL A 1 226 ? -9.573 0.760 20.898 1.00 97.00 226 VAL A CA 1
ATOM 1815 C C . VAL A 1 226 ? -8.541 0.628 22.010 1.00 97.00 226 VAL A C 1
ATOM 1817 O O . VAL A 1 226 ? -8.790 1.003 23.156 1.00 97.00 226 VAL A O 1
ATOM 1820 N N . THR A 1 227 ? -7.359 0.140 21.654 1.00 95.69 227 THR A N 1
ATOM 1821 C CA . THR A 1 227 ? -6.232 0.005 22.576 1.00 95.69 227 THR A CA 1
ATOM 1822 C C . THR A 1 227 ? -5.217 1.119 22.321 1.00 95.69 227 THR A C 1
ATOM 1824 O O . THR A 1 227 ? -4.836 1.376 21.180 1.00 95.69 227 THR A O 1
ATOM 1827 N N . TYR A 1 228 ? -4.760 1.781 23.387 1.00 93.25 228 TYR A N 1
ATOM 1828 C CA . TYR A 1 228 ? -3.731 2.820 23.316 1.00 93.25 228 TYR A CA 1
ATOM 1829 C C . TYR A 1 228 ? -2.418 2.304 23.891 1.00 93.25 228 TYR A C 1
ATOM 1831 O O . TYR A 1 228 ? -2.364 1.864 25.040 1.00 93.25 228 TYR A O 1
ATOM 1839 N N . GLU A 1 229 ? -1.351 2.404 23.109 1.00 89.50 229 GLU A N 1
ATOM 1840 C CA . GLU A 1 229 ? -0.031 1.902 23.477 1.00 89.50 229 GLU A CA 1
ATOM 1841 C C . GLU A 1 229 ? 1.018 2.996 23.334 1.00 89.50 229 GLU A C 1
ATOM 1843 O O . GLU A 1 229 ? 0.886 3.933 22.549 1.00 89.50 229 GLU A O 1
ATOM 1848 N N . THR A 1 230 ? 2.092 2.874 24.105 1.00 86.25 230 THR A N 1
ATOM 1849 C CA . THR A 1 230 ? 3.316 3.639 23.884 1.00 86.25 230 THR A CA 1
ATOM 1850 C C . THR A 1 230 ? 4.402 2.643 23.533 1.00 86.25 230 THR A C 1
ATOM 1852 O O . THR A 1 230 ? 4.718 1.769 24.338 1.00 86.25 230 THR A O 1
ATOM 1855 N N . ARG A 1 231 ? 4.922 2.743 22.312 1.00 81.38 231 ARG A N 1
ATOM 1856 C CA . ARG A 1 231 ? 5.918 1.815 21.781 1.00 81.38 231 ARG A CA 1
ATOM 1857 C C . ARG A 1 231 ? 7.289 2.461 21.794 1.00 81.38 231 ARG A C 1
ATOM 1859 O O . ARG A 1 231 ? 7.424 3.667 21.579 1.00 81.38 231 ARG A O 1
ATOM 1866 N N . TYR A 1 232 ? 8.275 1.625 22.073 1.00 72.75 232 TYR A N 1
ATOM 1867 C CA . TYR A 1 232 ? 9.681 1.940 21.916 1.00 72.75 232 TYR A CA 1
ATOM 1868 C C . TYR A 1 232 ? 10.042 1.827 20.434 1.00 72.75 232 TYR A C 1
ATOM 1870 O O . TYR A 1 232 ? 9.772 0.791 19.827 1.00 72.75 232 TYR A O 1
ATOM 1878 N N . GLU A 1 233 ? 10.618 2.881 19.862 1.00 65.31 233 GLU A N 1
ATOM 1879 C CA . GLU A 1 233 ? 11.280 2.807 18.560 1.00 65.31 233 GLU A CA 1
ATOM 1880 C C . GLU A 1 233 ? 12.769 3.084 18.769 1.00 65.31 233 GLU A C 1
ATOM 1882 O O . GLU A 1 233 ? 13.149 4.149 19.264 1.00 65.31 233 GLU A O 1
ATOM 1887 N N . GLU A 1 234 ? 13.612 2.109 18.422 1.00 53.12 234 GLU A N 1
ATOM 1888 C CA . GLU A 1 234 ? 15.057 2.314 18.363 1.00 53.12 234 GLU A CA 1
ATOM 1889 C C . GLU A 1 234 ? 15.359 3.343 17.273 1.00 53.12 234 GLU A C 1
ATOM 1891 O O . GLU A 1 234 ? 14.871 3.248 16.144 1.00 53.12 234 GLU A O 1
ATOM 1896 N N . SER A 1 235 ? 16.165 4.351 17.603 1.00 47.06 235 SER A N 1
ATOM 1897 C CA . SER A 1 235 ? 16.800 5.164 16.575 1.00 47.06 235 SER A CA 1
ATOM 1898 C C . SER A 1 235 ? 17.764 4.263 15.808 1.00 47.06 235 SER A C 1
ATOM 1900 O O . SER A 1 235 ? 18.754 3.822 16.383 1.00 47.06 235 SER A O 1
ATOM 1902 N N . GLU A 1 236 ? 17.532 4.030 14.515 1.00 45.53 236 GLU A N 1
ATOM 1903 C CA . GLU A 1 236 ? 18.449 3.281 13.628 1.00 45.53 236 GLU A CA 1
ATOM 1904 C C . GLU A 1 236 ? 19.806 4.000 13.382 1.00 45.53 236 GLU A C 1
ATOM 1906 O O . GLU A 1 236 ? 20.467 3.777 12.369 1.00 45.53 236 GLU A O 1
ATOM 1911 N N . TYR A 1 237 ? 20.227 4.892 14.285 1.00 43.62 237 TYR A N 1
ATOM 1912 C CA . TYR A 1 237 ? 21.466 5.673 14.210 1.00 43.62 237 TYR A CA 1
ATOM 1913 C C . TYR A 1 237 ? 22.595 5.140 15.100 1.00 43.62 237 TYR A C 1
ATOM 1915 O O . TYR A 1 237 ? 23.625 5.799 15.216 1.00 43.62 237 TYR A O 1
ATOM 1923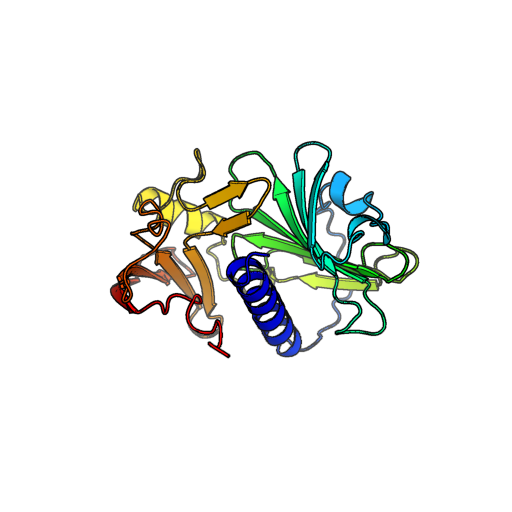 N N . ASP A 1 238 ? 22.456 3.949 15.675 1.00 41.16 238 ASP A N 1
ATOM 1924 C CA . ASP A 1 238 ? 23.544 3.301 16.403 1.00 41.16 238 ASP A CA 1
ATOM 1925 C C . ASP A 1 238 ? 24.153 2.193 15.541 1.00 41.16 238 ASP A C 1
ATOM 1927 O O . ASP A 1 238 ? 23.723 1.051 15.593 1.00 41.16 238 ASP A O 1
ATOM 1931 N N . GLU A 1 239 ? 25.117 2.573 14.697 1.00 41.91 239 GLU A N 1
ATOM 1932 C CA . GLU A 1 239 ? 26.354 1.823 14.416 1.00 41.91 239 GLU A CA 1
ATOM 1933 C C . GLU A 1 239 ? 27.167 2.564 13.336 1.00 41.91 239 GLU A C 1
ATOM 1935 O O . GLU A 1 239 ? 27.301 2.140 12.189 1.00 41.91 239 GLU A O 1
ATOM 1940 N N . VAL A 1 240 ? 27.758 3.705 13.705 1.00 38.66 240 VAL A N 1
ATOM 1941 C CA . VAL A 1 240 ? 29.024 4.106 13.078 1.00 38.66 240 VAL A CA 1
ATOM 1942 C C . VAL A 1 240 ? 30.107 3.645 14.036 1.00 38.66 240 VAL A C 1
ATOM 1944 O O . VAL A 1 240 ? 30.370 4.291 15.050 1.00 38.66 240 VAL A O 1
ATOM 1947 N N . GLY A 1 241 ? 30.665 2.468 13.746 1.00 36.19 241 GLY A N 1
ATOM 1948 C CA . GLY A 1 241 ? 31.841 1.955 14.432 1.00 36.19 241 GLY A CA 1
ATOM 1949 C C . GLY A 1 241 ? 32.920 3.031 14.460 1.00 36.19 241 GLY A C 1
ATOM 1950 O O . GLY A 1 241 ? 33.328 3.548 13.420 1.00 36.19 241 GLY A O 1
ATOM 1951 N N . ALA A 1 242 ? 33.328 3.398 15.669 1.00 37.19 242 ALA A N 1
ATOM 1952 C CA . ALA A 1 242 ? 34.571 4.106 15.872 1.00 37.19 242 ALA A CA 1
ATOM 1953 C C . ALA A 1 242 ? 35.705 3.106 15.631 1.00 37.19 242 ALA A C 1
ATOM 1955 O O . ALA A 1 242 ? 35.895 2.213 16.452 1.00 37.19 242 ALA A O 1
ATOM 1956 N N . ASP A 1 243 ? 36.421 3.278 14.524 1.00 34.12 243 ASP A N 1
ATOM 1957 C CA . ASP A 1 243 ? 37.816 2.859 14.366 1.00 34.12 243 ASP A CA 1
ATOM 1958 C C . ASP A 1 243 ? 38.631 4.058 13.857 1.00 34.12 243 ASP A C 1
ATOM 1960 O O . ASP A 1 243 ? 38.189 4.716 12.882 1.00 34.12 243 ASP A O 1
#

Secondary structure (DSSP, 8-state):
--HHHHHHHHHHHHHHHHHHHTS------------PPPHHHHTPPPPGGGGGGG-SEEEEEETTEEEEEEE-TTT-SSEEEEEEEEESSS-SEEEEEEEETTSSEEEEEEEETTEEEEEEEEE-TTS-EEEEEEGGGG--SS-HHHHHHHHHHTTS--TTT-TTEEE-SS-EEESEEEEEETTTTEEEEEEETTTTSPPPSS--S-EEEEEEEEEEETTT--EEEEEEEEEEE--TT------

Nearest PDB structures (foldseek):
  4hrv-assembly1_A  TM=6.182E-01  e=1.261E+00  Neisseria meningitidis
  6gmu-assembly1_A  TM=2.374E-01  e=3.146E-02  Homo sapiens
  3sre-assembly1_A  TM=2.342E-01  e=5.413E-02  synthetic construct
  2iqi-assembly8_H  TM=6.897E-01  e=5.763E+00  Xanthomonas campestris pv. campestris
  9has-assembly1_AA  TM=4.585E-01  e=2.055E+00  Leviviridae sp.

Radius of gyration: 18.95 Å; Cα contacts (8 Å, |Δi|>4): 415; chains: 1; bounding box: 59×37×47 Å

Mean predicted aligned error: 9.93 Å

Organism: NCBI:txid470145

Foldseek 3Di:
DDVVQVVVVVVLVVVVVVVVVPDDDDADPDDPDPPDDPVQQQVWFDDLCQCPPVRQWHWDDDPQKIWTKGQCVVPDVWWGIWTKIGGNAQAQKIKTWTHTPRRHTQKIFIARNSHTAAKIFGADNVSHTPGIDHPNVLFAPQDPVNLVVLCVVVVLAPRRRNRQWDDDSVDTGRQKDWDADSVQNKIKIKGFSCVVVDCPPDNPPWDKTKIWIWIAHRHPRDTPDIDIDIDTDDDPPPDPDDD

Sequence (243 aa):
MDTGFINRIKGYAALFMAVMAAILLVPVDGYSSEREYPDVILDTRLEADVFSGGSLQAVFEKDGWMFYMLDIRDLTDREMACGHILPLAPSYSQYYVRYWDNGRLSMIVECVANLPVGIQTFFDENGNISEQVDYSKKFGKMSPQDILSILEREKVISLSDGRSRKVSASEFAFFFSLEYDDKTNIWLADINLDFEKEPEANPVSPFYRKYARYSIDGETGRILDVTYETRYEESEYDEVGAD

pLDDT: mean 79.4, std 19.49, range [34.12, 98.0]

Solvent-accessible surface area (backbone atoms only — not comparable to full-atom values): 14108 Å² total; per-residue (Å²): 133,68,63,64,61,55,51,49,53,50,48,52,50,49,52,49,54,54,60,59,73,70,60,82,89,70,89,68,84,88,76,93,72,93,72,78,70,61,60,76,61,76,71,44,66,54,61,82,68,65,38,54,92,84,38,60,50,34,64,51,77,56,98,64,28,40,37,45,37,32,61,35,54,94,80,38,96,59,38,34,32,40,34,44,38,32,58,70,62,59,59,58,57,32,32,44,39,30,20,29,67,89,14,38,49,31,33,42,30,39,15,50,56,77,28,70,38,45,55,32,42,29,30,38,95,87,61,47,82,70,48,68,48,68,51,48,77,64,52,56,75,42,46,75,67,55,51,51,57,49,40,34,75,72,63,77,36,38,74,84,77,22,50,57,56,48,80,58,90,87,50,70,45,60,38,43,44,52,48,74,41,73,89,77,42,33,33,39,36,43,33,47,73,44,66,85,58,70,76,54,100,72,63,74,76,80,49,77,42,41,33,42,37,38,35,27,36,17,75,76,65,45,77,75,48,76,50,77,47,75,43,84,48,82,68,88,77,83,78,79,79,90,127